Protein AF-A0A8T4R695-F1 (afdb_monomer)

Structure (mmCIF, N/CA/C/O backbone):
data_AF-A0A8T4R695-F1
#
_entry.id   AF-A0A8T4R695-F1
#
loop_
_atom_site.group_PDB
_atom_site.id
_atom_site.type_symbol
_atom_site.label_atom_id
_atom_site.label_alt_id
_atom_site.label_comp_id
_atom_site.label_asym_id
_atom_site.label_entity_id
_atom_site.label_seq_id
_atom_site.pdbx_PDB_ins_code
_atom_site.Cartn_x
_atom_site.Cartn_y
_atom_site.Cartn_z
_atom_site.occupancy
_atom_site.B_iso_or_equiv
_atom_site.auth_seq_id
_atom_site.auth_comp_id
_atom_site.auth_asym_id
_atom_site.auth_atom_id
_atom_site.pdbx_PDB_model_num
ATOM 1 N N . MET A 1 1 ? -17.273 -1.698 -21.343 1.00 49.78 1 MET A N 1
ATOM 2 C CA . MET A 1 1 ? -15.853 -1.519 -20.943 1.00 49.78 1 MET A CA 1
ATOM 3 C C . MET A 1 1 ? -14.908 -1.448 -22.141 1.00 49.78 1 MET A C 1
ATOM 5 O O . MET A 1 1 ? -13.979 -0.656 -22.077 1.00 49.78 1 MET A O 1
ATOM 9 N N . VAL A 1 2 ? -15.173 -2.182 -23.228 1.00 48.78 2 VAL A N 1
ATOM 10 C CA . VAL A 1 2 ? -14.367 -2.200 -24.469 1.00 48.78 2 VAL A CA 1
ATOM 11 C C . VAL A 1 2 ? -14.173 -0.803 -25.091 1.00 48.78 2 VAL A C 1
ATOM 13 O O . VAL A 1 2 ? -13.038 -0.374 -25.262 1.00 48.78 2 VAL A O 1
ATOM 16 N N . ASN A 1 3 ? -15.239 -0.008 -25.232 1.00 57.41 3 ASN A N 1
ATOM 17 C CA . ASN A 1 3 ? -15.160 1.332 -25.847 1.00 57.41 3 ASN A CA 1
ATOM 18 C C . ASN A 1 3 ? -14.243 2.326 -25.100 1.00 57.41 3 ASN A C 1
ATOM 20 O O . ASN A 1 3 ? -13.736 3.275 -25.689 1.00 57.41 3 ASN A O 1
ATOM 24 N N . LYS A 1 4 ? -14.012 2.131 -23.790 1.00 61.34 4 LYS A N 1
ATOM 25 C CA . LYS A 1 4 ? -13.085 2.977 -23.011 1.00 61.34 4 LYS A CA 1
ATOM 26 C C . LYS A 1 4 ? -11.620 2.607 -23.243 1.00 61.34 4 LYS A C 1
ATOM 28 O O . LYS A 1 4 ? -10.758 3.462 -23.063 1.00 61.34 4 LYS A O 1
ATOM 33 N N . LEU A 1 5 ? -11.337 1.353 -23.591 1.00 58.38 5 LEU A N 1
ATOM 34 C CA . LEU A 1 5 ? -9.988 0.887 -23.908 1.00 58.38 5 LEU A CA 1
ATOM 35 C C . LEU A 1 5 ? -9.609 1.269 -25.341 1.00 58.38 5 LEU A C 1
ATOM 37 O O . LEU A 1 5 ? -8.515 1.779 -25.547 1.00 58.38 5 LEU A O 1
AT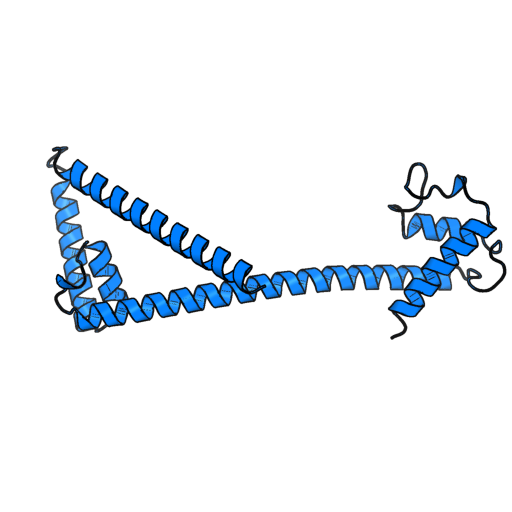OM 41 N N . GLU A 1 6 ? -10.538 1.153 -26.290 1.00 64.50 6 GLU A N 1
ATOM 42 C CA . GLU A 1 6 ? -10.330 1.596 -27.677 1.00 64.50 6 GLU A CA 1
ATOM 43 C C . GLU A 1 6 ? -10.094 3.108 -27.771 1.00 64.50 6 GLU A C 1
ATOM 45 O O . GLU A 1 6 ? -9.168 3.550 -28.446 1.00 64.50 6 GLU A O 1
ATOM 50 N N . ALA A 1 7 ? -10.849 3.911 -27.012 1.00 75.06 7 ALA A N 1
ATOM 51 C CA . ALA A 1 7 ? -10.627 5.356 -26.946 1.00 75.06 7 ALA A CA 1
ATOM 52 C C . ALA A 1 7 ? -9.253 5.721 -26.351 1.00 75.06 7 ALA A C 1
ATOM 54 O O . ALA A 1 7 ? -8.638 6.702 -26.765 1.00 75.06 7 ALA A O 1
ATOM 55 N N . LYS A 1 8 ? -8.750 4.933 -25.389 1.00 77.19 8 LYS A N 1
ATOM 56 C CA . LYS A 1 8 ? -7.408 5.127 -24.820 1.00 77.19 8 LYS A CA 1
ATOM 57 C C . LYS A 1 8 ? -6.309 4.731 -25.800 1.00 77.19 8 LYS A C 1
ATOM 59 O O . LYS A 1 8 ? -5.324 5.453 -25.898 1.00 77.19 8 LYS A O 1
ATOM 64 N N . LEU A 1 9 ? -6.494 3.630 -26.528 1.00 70.94 9 LEU A N 1
ATOM 65 C CA . LEU A 1 9 ? -5.544 3.166 -27.535 1.00 70.94 9 LEU A CA 1
ATOM 66 C C . LEU A 1 9 ? -5.437 4.165 -28.691 1.00 70.94 9 LEU A C 1
ATOM 68 O O . LEU A 1 9 ? -4.332 4.548 -29.060 1.00 70.94 9 LEU A O 1
ATOM 72 N N . LYS A 1 10 ? -6.575 4.670 -29.184 1.00 81.81 10 LYS A N 1
ATOM 73 C CA . LYS A 1 10 ? -6.604 5.691 -30.237 1.00 81.81 10 LYS A CA 1
ATOM 74 C C . LYS A 1 10 ? -5.895 6.979 -29.805 1.00 81.81 10 LYS A C 1
ATOM 76 O O . LYS A 1 10 ? -5.097 7.520 -30.558 1.00 81.81 10 LYS A O 1
ATOM 81 N N . LYS A 1 11 ? -6.112 7.414 -28.559 1.00 82.31 11 LYS A N 1
ATOM 82 C CA . LYS A 1 11 ? -5.441 8.596 -28.000 1.00 82.31 11 LYS A CA 1
ATOM 83 C C . LYS A 1 11 ? -3.924 8.405 -27.845 1.00 82.31 11 LYS A C 1
ATOM 85 O O . LYS A 1 11 ? -3.176 9.358 -28.011 1.00 82.31 11 LYS A O 1
ATOM 90 N N . GLN A 1 12 ? -3.466 7.191 -27.529 1.00 73.19 12 GLN A N 1
ATOM 91 C CA . GLN A 1 12 ? -2.032 6.875 -27.490 1.00 73.19 12 GLN A CA 1
ATOM 92 C C . GLN A 1 12 ? -1.412 6.840 -28.890 1.00 73.19 12 GLN A C 1
ATOM 94 O O . GLN A 1 12 ? -0.312 7.344 -29.072 1.00 73.19 12 GLN A O 1
ATOM 99 N N . GLN A 1 13 ? -2.124 6.301 -29.881 1.00 70.75 13 GLN A N 1
ATOM 100 C CA . GLN A 1 13 ? -1.668 6.293 -31.274 1.00 70.75 13 GLN A CA 1
ATOM 101 C C . GLN A 1 13 ? -1.569 7.707 -31.863 1.00 70.75 13 GLN A C 1
ATOM 103 O O . GLN A 1 13 ? -0.635 7.988 -32.605 1.00 70.75 13 GLN A O 1
ATOM 108 N N . GLU A 1 14 ? -2.498 8.602 -31.512 1.00 79.31 14 GLU A N 1
ATOM 109 C CA . GLU A 1 14 ? -2.436 10.019 -31.899 1.00 79.31 14 GLU A CA 1
ATOM 110 C C . GLU A 1 14 ? -1.237 10.730 -31.247 1.00 79.31 14 GLU A C 1
ATOM 112 O O . GLU A 1 14 ? -0.501 11.415 -31.945 1.00 79.31 14 GLU A O 1
ATOM 117 N N . ALA A 1 15 ? -0.955 10.477 -29.962 1.00 76.38 15 ALA A N 1
ATOM 118 C CA . ALA A 1 15 ? 0.200 11.068 -29.277 1.00 76.38 15 ALA A CA 1
ATOM 119 C C . ALA A 1 15 ? 1.551 10.638 -29.881 1.00 76.38 15 ALA A C 1
ATOM 121 O O . ALA A 1 15 ? 2.407 11.484 -30.111 1.00 76.38 15 ALA A O 1
ATOM 122 N N . ILE A 1 16 ? 1.715 9.348 -30.203 1.00 70.88 16 ILE A N 1
ATOM 123 C CA . ILE A 1 16 ? 2.930 8.829 -30.862 1.00 70.88 16 ILE A CA 1
ATOM 124 C C . ILE A 1 16 ? 3.107 9.462 -32.249 1.00 70.88 16 ILE A C 1
ATOM 126 O O . ILE A 1 16 ? 4.219 9.774 -32.669 1.00 70.88 16 ILE A O 1
ATOM 130 N N . ARG A 1 17 ? 2.002 9.676 -32.975 1.00 73.88 17 ARG A N 1
ATOM 131 C CA . ARG A 1 17 ? 2.035 10.309 -34.296 1.00 73.88 17 ARG A CA 1
ATOM 132 C C . ARG A 1 17 ? 2.447 11.776 -34.219 1.00 73.88 17 ARG A C 1
ATOM 134 O O . ARG A 1 17 ? 3.197 12.222 -35.083 1.00 73.88 17 ARG A O 1
ATOM 141 N N . ASP A 1 18 ? 1.955 12.500 -33.218 1.00 71.62 18 ASP A N 1
ATOM 142 C CA . ASP A 1 18 ? 2.279 13.911 -33.007 1.00 71.62 18 ASP A CA 1
ATOM 143 C C . ASP A 1 18 ? 3.744 14.088 -32.581 1.00 71.62 18 ASP A C 1
ATOM 145 O O . ASP A 1 18 ? 4.417 14.981 -33.089 1.00 71.62 18 ASP A O 1
ATOM 149 N N . GLU A 1 19 ? 4.271 13.199 -31.734 1.00 72.38 19 GLU A N 1
ATOM 150 C CA . GLU A 1 19 ? 5.681 13.191 -31.314 1.00 72.38 19 GLU A CA 1
ATOM 151 C C . GLU A 1 19 ? 6.624 12.906 -32.496 1.00 72.38 19 GLU A C 1
ATOM 153 O O . GLU A 1 19 ? 7.541 13.683 -32.759 1.00 72.38 19 GLU A O 1
ATOM 158 N N . ALA A 1 20 ? 6.303 11.911 -33.332 1.00 61.22 20 ALA A N 1
ATOM 159 C CA . ALA A 1 20 ? 7.043 11.645 -34.570 1.00 61.22 20 ALA A CA 1
ATOM 160 C C . ALA A 1 20 ? 6.983 12.815 -35.578 1.00 61.22 20 ALA A C 1
ATOM 162 O O . ALA A 1 20 ? 7.897 13.011 -36.384 1.00 61.22 20 ALA A O 1
ATOM 163 N N . LEU A 1 21 ? 5.907 13.611 -35.556 1.00 59.25 21 LEU A N 1
ATOM 164 C CA . LEU A 1 21 ? 5.780 14.815 -36.380 1.00 59.25 21 LEU A CA 1
ATOM 165 C C . LEU A 1 21 ? 6.640 15.968 -35.847 1.00 59.25 21 LEU A C 1
ATOM 167 O O . LEU A 1 21 ? 7.172 16.741 -36.646 1.00 59.25 21 LEU A O 1
ATOM 171 N N . ILE A 1 22 ? 6.783 16.078 -34.524 1.00 65.69 22 ILE A N 1
ATOM 172 C CA . ILE A 1 22 ? 7.668 17.049 -33.872 1.00 65.69 22 ILE A CA 1
ATOM 173 C C . ILE A 1 22 ? 9.125 16.734 -34.219 1.00 65.69 22 ILE A C 1
ATOM 175 O O . ILE A 1 22 ? 9.826 17.635 -34.679 1.00 65.69 22 ILE A O 1
ATOM 179 N N . ASP A 1 23 ? 9.546 15.471 -34.128 1.00 63.53 23 ASP A N 1
ATOM 180 C CA . ASP A 1 23 ? 10.911 15.057 -34.481 1.00 63.53 23 ASP A CA 1
ATOM 181 C C . ASP A 1 23 ? 11.211 15.265 -35.969 1.00 63.53 23 ASP A C 1
ATOM 183 O O . ASP A 1 23 ? 12.259 15.804 -36.339 1.00 63.53 23 ASP A O 1
ATOM 187 N N . ARG A 1 24 ? 10.255 14.947 -36.852 1.00 59.06 24 ARG A N 1
ATOM 188 C CA . ARG A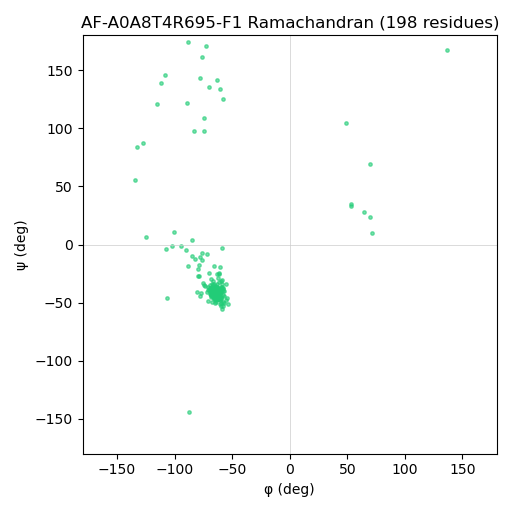 1 24 ? 10.391 15.218 -38.291 1.00 59.06 24 ARG A CA 1
ATOM 189 C C . ARG A 1 24 ? 10.504 16.715 -38.589 1.00 59.06 24 ARG A C 1
ATOM 191 O O . ARG A 1 24 ? 11.304 17.108 -39.436 1.00 59.06 24 ARG A O 1
ATOM 198 N N . ASN A 1 25 ? 9.725 17.555 -37.909 1.00 55.44 25 ASN A N 1
ATOM 199 C CA . ASN A 1 25 ? 9.784 19.005 -38.089 1.00 55.44 25 ASN A CA 1
ATOM 200 C C . ASN A 1 25 ? 11.072 19.607 -37.507 1.00 55.44 25 ASN A C 1
ATOM 202 O O . ASN A 1 25 ? 11.638 20.505 -38.128 1.00 55.44 25 ASN A O 1
ATOM 206 N N . ALA A 1 26 ? 11.575 19.092 -36.382 1.00 56.00 26 ALA A N 1
ATOM 207 C CA . ALA A 1 26 ? 12.868 19.479 -35.820 1.00 56.00 26 ALA A CA 1
ATOM 208 C C . ALA A 1 26 ? 14.022 19.131 -36.776 1.00 56.00 26 ALA A C 1
ATOM 210 O O . ALA A 1 26 ? 14.905 19.955 -37.020 1.00 56.00 26 ALA A O 1
ATOM 211 N N . MET A 1 27 ? 13.959 17.955 -37.406 1.00 57.38 27 MET A N 1
ATOM 212 C CA . MET A 1 27 ? 14.941 17.514 -38.397 1.00 57.38 27 MET A CA 1
ATOM 213 C C . MET A 1 27 ? 14.905 18.371 -39.680 1.00 57.38 27 MET A C 1
ATOM 215 O O . MET A 1 27 ? 15.950 18.686 -40.251 1.00 57.38 27 MET A O 1
ATOM 219 N N . LEU A 1 28 ? 13.717 18.803 -40.124 1.00 51.59 28 LEU A N 1
ATOM 220 C CA . LEU A 1 28 ? 13.569 19.725 -41.259 1.00 51.59 28 LEU A CA 1
ATOM 221 C C . LEU A 1 28 ? 14.074 21.140 -40.938 1.00 51.59 28 LEU A C 1
ATOM 223 O O . LEU A 1 28 ? 14.702 21.763 -41.793 1.00 51.59 28 LEU A O 1
ATOM 227 N N . TYR A 1 29 ? 13.866 21.625 -39.711 1.00 52.88 29 TYR A N 1
ATOM 228 C CA . TYR A 1 29 ? 14.418 22.904 -39.251 1.00 52.88 29 TYR A CA 1
ATOM 229 C C . TYR A 1 29 ? 15.953 22.877 -39.241 1.00 52.88 29 TYR A C 1
ATOM 231 O O . TYR A 1 29 ? 16.593 23.817 -39.702 1.00 52.88 29 TYR A O 1
ATOM 239 N N . PHE A 1 30 ? 16.547 21.761 -38.805 1.00 50.59 30 PHE A N 1
ATOM 240 C CA . PHE A 1 30 ? 17.997 21.563 -38.811 1.00 50.59 30 PHE A CA 1
ATOM 241 C C . PHE A 1 30 ? 18.581 21.533 -40.236 1.00 50.59 30 PHE A C 1
ATOM 243 O O . PHE A 1 30 ? 19.620 22.139 -40.496 1.00 50.59 30 PHE A O 1
ATOM 250 N N . LYS A 1 31 ? 17.881 20.901 -41.191 1.00 52.22 31 LYS A N 1
ATOM 251 C CA . LYS A 1 31 ? 18.259 20.928 -42.617 1.00 52.22 31 LYS A CA 1
ATOM 252 C C . LYS A 1 31 ? 18.141 22.331 -43.227 1.00 52.22 31 LYS A C 1
ATOM 254 O O . LYS A 1 31 ? 19.046 22.740 -43.945 1.00 52.22 31 LYS A O 1
ATOM 259 N N . SER A 1 32 ? 17.095 23.090 -42.889 1.00 47.25 32 SER A N 1
ATOM 260 C CA . SER A 1 32 ? 16.913 24.465 -43.380 1.00 47.25 32 SER A CA 1
ATOM 261 C C . SER A 1 32 ? 17.962 25.441 -42.832 1.00 47.25 32 SER A C 1
ATOM 263 O O . SER A 1 32 ? 18.373 26.346 -43.554 1.00 47.25 32 SER A O 1
ATOM 265 N N . SER A 1 33 ? 18.432 25.259 -41.593 1.00 47.69 33 SER A N 1
ATOM 266 C CA . SER A 1 33 ? 19.526 26.066 -41.029 1.00 47.69 33 SER A CA 1
ATOM 267 C C . SER A 1 33 ? 20.873 25.794 -41.710 1.00 47.69 33 SER A C 1
ATOM 269 O O . SER A 1 33 ? 21.693 26.700 -41.824 1.00 47.69 33 SER A O 1
ATOM 271 N N . LYS A 1 34 ? 21.090 24.575 -42.227 1.00 51.72 34 LYS A N 1
ATOM 272 C CA . LYS A 1 34 ? 22.301 24.197 -42.981 1.00 51.72 34 LYS A CA 1
ATOM 273 C C . LYS A 1 34 ? 22.379 24.872 -44.361 1.00 51.72 34 LYS A C 1
ATOM 275 O O . LYS A 1 34 ? 23.471 25.066 -44.882 1.00 51.72 34 LYS A O 1
ATOM 280 N N . GLU A 1 35 ? 21.240 25.268 -44.935 1.00 53.97 35 GLU A N 1
ATOM 281 C CA . GLU A 1 35 ? 21.163 25.972 -46.226 1.00 53.97 35 GLU A CA 1
ATOM 282 C C . GLU A 1 35 ? 21.353 27.500 -46.108 1.00 53.97 35 GLU A C 1
ATOM 284 O O . GLU A 1 35 ? 21.523 28.169 -47.126 1.00 53.97 35 GLU A O 1
ATOM 289 N N . LEU A 1 36 ? 21.370 28.062 -44.889 1.00 47.47 36 LEU A N 1
ATOM 290 C CA . LEU A 1 36 ? 21.437 29.513 -44.644 1.00 47.47 36 LEU A CA 1
ATOM 291 C C . LEU A 1 36 ? 22.829 30.067 -44.281 1.00 47.47 36 LEU A C 1
ATOM 293 O O . LEU A 1 36 ? 22.941 31.252 -43.982 1.00 47.47 36 LEU A O 1
ATOM 297 N N . GLY A 1 37 ? 23.892 29.269 -44.417 1.00 52.38 37 GLY A N 1
ATOM 298 C CA . GLY A 1 37 ? 25.261 29.784 -44.543 1.00 52.38 37 GLY A CA 1
ATOM 299 C C . GLY A 1 37 ? 25.850 30.432 -43.287 1.00 52.38 37 GLY A C 1
ATOM 300 O O . GLY A 1 37 ? 26.138 31.627 -43.293 1.00 52.38 37 GLY A O 1
ATOM 301 N N . GLU A 1 38 ? 26.124 29.632 -42.256 1.00 48.84 38 GLU A N 1
ATOM 302 C CA . GLU A 1 38 ? 27.015 30.028 -41.158 1.00 48.84 38 GLU A CA 1
ATOM 303 C C . GLU A 1 38 ? 28.275 29.137 -41.125 1.00 48.84 38 GLU A C 1
ATOM 305 O O . GLU A 1 38 ? 28.194 27.915 -41.020 1.00 48.84 38 GLU A O 1
ATOM 310 N N . ASP A 1 39 ? 29.425 29.807 -41.258 1.00 46.66 39 ASP A N 1
ATOM 311 C CA . ASP A 1 39 ? 30.821 29.411 -41.024 1.00 46.66 39 ASP A CA 1
ATOM 312 C C . ASP A 1 39 ? 31.370 28.091 -41.613 1.00 46.66 39 ASP A C 1
ATOM 314 O O . ASP A 1 39 ? 31.272 26.996 -41.057 1.00 46.66 39 ASP A O 1
ATOM 318 N N . GLU A 1 40 ? 32.173 28.249 -42.674 1.00 47.09 40 GLU A N 1
ATOM 319 C CA . GLU A 1 40 ? 33.002 27.227 -43.345 1.00 47.09 40 GLU A CA 1
ATOM 320 C C . GLU A 1 40 ? 34.046 26.529 -42.435 1.00 47.09 40 GLU A C 1
ATOM 322 O O . GLU A 1 40 ? 34.732 25.598 -42.865 1.00 47.09 40 GLU A O 1
ATOM 327 N N . SER A 1 41 ? 34.171 26.930 -41.164 1.00 49.38 41 SER A N 1
ATOM 328 C CA . SER A 1 41 ? 35.089 26.322 -40.189 1.00 49.38 41 SER A CA 1
ATOM 329 C C . SER A 1 41 ? 34.539 25.051 -39.524 1.00 49.38 41 SER A C 1
ATOM 331 O O . SER A 1 41 ? 35.318 24.339 -38.893 1.00 49.38 41 SER A O 1
ATOM 333 N N . ASN A 1 42 ? 33.240 24.749 -39.659 1.00 48.38 42 ASN A N 1
ATOM 334 C CA . ASN A 1 42 ? 32.587 23.607 -38.995 1.00 48.38 42 ASN A CA 1
ATOM 335 C C . ASN A 1 42 ? 32.347 22.393 -39.929 1.00 48.38 42 ASN A C 1
ATOM 337 O O . ASN A 1 42 ? 31.838 21.358 -39.506 1.00 48.38 42 ASN A O 1
ATOM 341 N N . CYS A 1 43 ? 32.720 22.491 -41.214 1.00 48.25 43 CYS A N 1
ATOM 342 C CA . CYS A 1 43 ? 32.503 21.414 -42.195 1.00 48.25 43 CYS A CA 1
ATOM 343 C C . CYS A 1 43 ? 33.447 20.213 -42.019 1.00 48.25 43 CYS A C 1
ATOM 345 O O . CYS A 1 43 ? 33.027 19.078 -42.212 1.00 48.25 43 CYS A O 1
ATOM 347 N N . LYS A 1 44 ? 34.710 20.428 -41.622 1.00 50.62 44 LYS A N 1
ATOM 348 C CA . LYS A 1 44 ? 35.708 19.340 -41.566 1.00 50.62 44 LYS A CA 1
ATOM 349 C C . LYS A 1 44 ? 35.409 18.298 -40.488 1.00 50.62 44 LYS A C 1
ATOM 351 O O . LYS A 1 44 ? 35.617 17.111 -40.724 1.00 50.62 44 LYS A O 1
ATOM 356 N N . ASP A 1 45 ? 34.889 18.732 -39.344 1.00 58.28 45 ASP A N 1
ATOM 357 C CA . ASP A 1 45 ? 34.525 17.831 -38.247 1.00 58.28 45 ASP A CA 1
ATOM 358 C C . ASP A 1 45 ? 33.229 17.068 -38.562 1.00 58.28 45 ASP A C 1
ATOM 360 O O . ASP A 1 45 ? 33.101 15.889 -38.230 1.00 58.28 45 ASP A O 1
ATOM 364 N N . SER A 1 46 ? 32.301 17.698 -39.293 1.00 59.97 46 SER A N 1
ATOM 365 C CA . SER A 1 46 ? 31.084 17.040 -39.781 1.00 59.97 46 SER A CA 1
ATOM 366 C C . SER A 1 46 ? 31.380 15.979 -40.847 1.00 59.97 46 SER A C 1
ATOM 368 O O . SER A 1 46 ? 30.739 14.929 -40.836 1.00 59.97 46 SER A O 1
ATOM 370 N N . ASP A 1 47 ? 32.337 16.224 -41.744 1.00 66.69 47 ASP A N 1
ATOM 371 C CA . ASP A 1 47 ? 32.727 15.270 -42.791 1.00 66.69 47 ASP A CA 1
ATOM 372 C C . ASP A 1 47 ? 33.457 14.048 -42.210 1.00 66.69 47 ASP A C 1
ATOM 374 O O . ASP A 1 47 ? 33.215 12.917 -42.636 1.00 66.69 47 ASP A O 1
ATOM 378 N N . LEU A 1 48 ? 34.306 14.256 -41.195 1.00 70.62 48 LEU A N 1
ATOM 379 C CA . LEU A 1 48 ? 34.971 13.173 -40.461 1.00 70.62 48 LEU A CA 1
ATOM 380 C C . LEU A 1 48 ? 33.970 12.303 -39.690 1.00 70.62 48 LEU A C 1
ATOM 382 O O . LEU A 1 48 ? 34.093 11.079 -39.683 1.00 70.62 48 LEU A O 1
ATOM 386 N N . TYR A 1 49 ? 32.955 12.921 -39.083 1.00 73.94 49 TYR A N 1
ATOM 387 C CA . TYR A 1 49 ? 31.882 12.204 -38.397 1.00 73.94 49 TYR A CA 1
ATOM 388 C C . TYR A 1 49 ? 31.040 11.360 -39.365 1.00 73.94 49 TYR A C 1
ATOM 390 O O . TYR A 1 49 ? 30.801 10.185 -39.099 1.00 73.94 49 TYR A O 1
ATOM 398 N N . LEU A 1 50 ? 30.660 11.910 -40.524 1.00 72.50 50 LEU A N 1
ATOM 399 C CA . LEU A 1 50 ? 29.901 11.171 -41.540 1.00 72.50 50 LEU A CA 1
ATOM 400 C C . LEU A 1 50 ? 30.701 10.005 -42.141 1.00 72.50 50 LEU A C 1
ATOM 402 O O . LEU A 1 50 ? 30.131 8.947 -42.399 1.00 72.50 50 LEU A O 1
ATOM 406 N N . GLN A 1 51 ? 32.017 10.161 -42.325 1.00 77.44 51 GLN A N 1
ATOM 407 C CA . GLN A 1 51 ? 32.880 9.055 -42.754 1.00 77.44 51 GLN A CA 1
ATOM 408 C C . GLN A 1 51 ? 32.951 7.934 -41.713 1.00 77.44 51 GLN A C 1
ATOM 410 O O . GLN A 1 51 ? 32.821 6.767 -42.079 1.00 77.44 51 GLN A O 1
ATOM 415 N N . GLY A 1 52 ? 33.108 8.278 -40.431 1.00 78.94 52 GLY A N 1
ATOM 416 C CA . GLY A 1 52 ? 33.092 7.292 -39.348 1.00 78.94 52 GLY A CA 1
ATOM 417 C C . GLY A 1 52 ? 31.740 6.584 -39.220 1.00 78.94 52 GLY A C 1
ATOM 418 O O . GLY A 1 52 ? 31.688 5.369 -39.034 1.00 78.94 52 GLY A O 1
ATOM 419 N N . LEU A 1 53 ? 30.637 7.316 -39.394 1.00 79.75 53 LEU A N 1
ATOM 420 C CA . LEU A 1 53 ? 29.286 6.755 -39.369 1.00 79.75 53 LEU A CA 1
ATOM 421 C C . LEU A 1 53 ? 29.069 5.745 -40.508 1.00 79.75 53 LEU A C 1
ATOM 423 O O . LEU A 1 53 ? 28.540 4.658 -40.284 1.00 79.75 53 LEU A O 1
ATOM 427 N N . GLU A 1 54 ? 29.542 6.061 -41.714 1.00 81.62 54 GLU A N 1
ATOM 428 C CA . GLU A 1 54 ? 29.488 5.168 -42.876 1.00 81.62 54 GLU A CA 1
ATOM 429 C C . GLU A 1 54 ? 30.338 3.901 -42.712 1.00 81.62 54 GLU A C 1
ATOM 431 O O . GLU A 1 54 ? 29.910 2.813 -43.104 1.00 81.62 54 GLU A O 1
ATOM 436 N N . GLU A 1 55 ? 31.527 4.014 -42.119 1.00 84.38 55 GLU A N 1
ATOM 437 C CA . GLU A 1 55 ? 32.376 2.860 -41.806 1.00 84.38 55 GLU A CA 1
ATOM 438 C C . GLU A 1 55 ? 31.669 1.921 -40.819 1.00 84.38 55 GLU A C 1
ATOM 440 O O . GLU A 1 55 ? 31.507 0.729 -41.086 1.00 84.38 55 GLU A O 1
ATOM 445 N N . THR A 1 56 ? 31.104 2.488 -39.753 1.00 84.38 56 THR A N 1
ATOM 446 C CA . THR A 1 56 ? 30.366 1.735 -38.730 1.00 84.38 56 THR A CA 1
ATOM 447 C C . THR A 1 56 ? 29.091 1.094 -39.300 1.00 84.38 56 THR A C 1
ATOM 449 O O . THR A 1 56 ? 28.752 -0.046 -38.972 1.00 84.38 56 THR A O 1
ATOM 452 N N . ARG A 1 57 ? 28.395 1.785 -40.214 1.00 84.81 57 ARG A N 1
ATOM 453 C CA . ARG A 1 57 ? 27.216 1.262 -40.925 1.00 84.81 57 ARG A CA 1
ATOM 454 C C . ARG A 1 57 ? 27.574 0.058 -41.800 1.00 84.81 57 ARG A C 1
ATOM 456 O O . ARG A 1 57 ? 26.816 -0.914 -41.835 1.00 84.81 57 ARG A O 1
ATOM 463 N N . ARG A 1 58 ? 28.723 0.084 -42.487 1.00 84.25 58 ARG A N 1
ATOM 464 C CA . ARG A 1 58 ? 29.206 -1.063 -43.280 1.00 84.25 58 ARG A CA 1
ATOM 465 C C . ARG A 1 58 ? 29.636 -2.237 -42.413 1.00 84.25 58 ARG A C 1
ATOM 467 O O . ARG A 1 58 ? 29.412 -3.383 -42.809 1.00 84.25 58 ARG A O 1
ATOM 474 N N . ASP A 1 59 ? 30.204 -1.980 -41.244 1.00 86.12 59 ASP A N 1
ATOM 475 C CA . ASP A 1 59 ? 30.540 -3.039 -40.294 1.00 86.12 59 ASP A CA 1
ATOM 476 C C . ASP A 1 59 ? 29.277 -3.725 -39.762 1.00 86.12 59 ASP A C 1
ATOM 478 O O . ASP A 1 59 ? 29.199 -4.955 -39.774 1.00 86.12 59 ASP A O 1
ATOM 482 N N . ALA A 1 60 ? 28.242 -2.955 -39.407 1.00 81.62 60 ALA A N 1
ATOM 483 C CA . ALA A 1 60 ? 26.937 -3.492 -39.012 1.00 81.62 60 ALA A CA 1
ATOM 484 C C . ALA A 1 60 ? 26.274 -4.304 -40.141 1.00 81.62 60 ALA A C 1
ATOM 486 O O . ALA A 1 60 ? 25.738 -5.391 -39.903 1.00 81.62 60 ALA A O 1
ATOM 487 N N . LEU A 1 61 ? 26.376 -3.820 -41.384 1.00 85.38 61 LEU A N 1
ATOM 488 C CA . LEU A 1 61 ? 25.912 -4.527 -42.578 1.00 85.38 61 LEU A CA 1
ATOM 489 C C . LEU A 1 61 ? 26.646 -5.864 -42.776 1.00 85.38 61 LEU A C 1
ATOM 491 O O . LEU A 1 61 ? 26.018 -6.896 -43.018 1.00 85.38 61 LEU A O 1
ATOM 495 N N . THR A 1 62 ? 27.974 -5.862 -42.640 1.00 86.81 62 THR A N 1
ATOM 496 C CA . THR A 1 62 ? 28.826 -7.051 -42.810 1.00 86.81 62 THR A CA 1
ATOM 497 C C . THR A 1 62 ? 28.602 -8.063 -41.688 1.00 86.81 62 THR A C 1
ATOM 499 O O . THR A 1 62 ? 28.505 -9.265 -41.938 1.00 86.81 62 THR A O 1
ATOM 502 N N . GLY A 1 63 ? 28.452 -7.574 -40.457 1.00 86.94 63 GLY A N 1
ATOM 503 C CA . GLY A 1 63 ? 28.110 -8.365 -39.279 1.00 86.94 63 GLY A CA 1
ATOM 504 C C . GLY A 1 63 ? 26.661 -8.856 -39.257 1.00 86.94 63 GLY A C 1
ATOM 505 O O . GLY A 1 63 ? 26.319 -9.671 -38.403 1.00 86.94 63 GLY A O 1
ATOM 506 N N . ARG A 1 64 ? 25.816 -8.398 -40.195 1.00 85.25 64 ARG A N 1
ATOM 507 C CA . ARG A 1 64 ? 24.369 -8.668 -40.252 1.00 85.25 64 ARG A CA 1
ATOM 508 C C . ARG A 1 64 ? 23.629 -8.320 -38.955 1.00 85.25 64 ARG A C 1
ATOM 510 O O . ARG A 1 64 ? 22.662 -8.992 -38.596 1.00 85.25 64 ARG A O 1
ATOM 517 N N . SER A 1 65 ? 24.058 -7.265 -38.269 1.00 87.62 65 SER A N 1
ATOM 518 C CA . SER A 1 65 ? 23.325 -6.737 -37.118 1.00 87.62 65 SER A CA 1
ATOM 519 C C . SER A 1 65 ? 22.215 -5.812 -37.613 1.00 87.62 65 SER A C 1
ATOM 521 O O . SER A 1 65 ? 22.465 -4.658 -37.950 1.00 87.62 65 SER A O 1
ATOM 523 N N . GLY A 1 66 ? 20.987 -6.330 -37.713 1.00 86.69 66 GLY A N 1
ATOM 524 C CA . GLY A 1 66 ? 19.844 -5.571 -38.234 1.00 86.69 66 GLY A CA 1
ATOM 525 C C . GLY A 1 66 ? 19.504 -4.342 -37.390 1.00 86.69 66 GLY A C 1
ATOM 526 O O . GLY A 1 66 ? 19.288 -3.267 -37.940 1.00 86.69 66 GLY A O 1
ATOM 527 N N . VAL A 1 67 ? 19.508 -4.484 -36.061 1.00 86.12 67 VAL A N 1
ATOM 528 C CA . VAL A 1 67 ? 19.207 -3.394 -35.116 1.00 86.12 67 VAL A CA 1
ATOM 529 C C . VAL A 1 67 ? 20.244 -2.272 -35.216 1.00 86.12 67 VAL A C 1
ATOM 531 O O . VAL A 1 67 ? 19.874 -1.114 -35.403 1.00 86.12 67 VAL A O 1
ATOM 534 N N . ASP A 1 68 ? 21.538 -2.608 -35.178 1.00 87.00 68 ASP A N 1
ATOM 535 C CA . ASP A 1 68 ? 22.609 -1.608 -35.296 1.00 87.00 68 ASP A CA 1
ATOM 536 C C . ASP A 1 68 ? 22.580 -0.928 -36.669 1.00 87.00 68 ASP A C 1
ATOM 538 O O . ASP A 1 68 ? 22.726 0.289 -36.768 1.00 87.00 68 ASP A O 1
ATOM 542 N N . TYR A 1 69 ? 22.327 -1.700 -37.730 1.00 87.31 69 TYR A N 1
ATOM 543 C CA . TYR A 1 69 ? 22.219 -1.176 -39.089 1.00 87.31 69 TYR A CA 1
ATOM 544 C C . TYR A 1 69 ? 21.068 -0.171 -39.228 1.00 87.31 69 TYR A C 1
ATOM 546 O O . TYR A 1 69 ? 21.257 0.897 -39.805 1.00 87.31 69 TYR A O 1
ATOM 554 N N . VAL A 1 70 ? 19.895 -0.461 -38.655 1.00 90.06 70 VAL A N 1
ATOM 555 C CA . VAL A 1 70 ? 18.747 0.462 -38.652 1.00 90.06 70 VAL A CA 1
ATOM 556 C C . VAL A 1 70 ? 19.056 1.750 -37.900 1.00 90.06 70 VAL A C 1
ATOM 558 O O . VAL A 1 70 ? 18.783 2.827 -38.431 1.00 90.06 70 VAL A O 1
ATOM 561 N N . ASN A 1 71 ? 19.643 1.651 -36.706 1.00 86.31 71 ASN A N 1
ATOM 562 C CA . ASN A 1 71 ? 19.977 2.816 -35.886 1.00 86.31 71 ASN A CA 1
ATOM 563 C C . ASN A 1 71 ? 20.971 3.737 -36.611 1.00 86.31 71 ASN A C 1
ATOM 565 O O . ASN A 1 71 ? 20.743 4.942 -36.701 1.00 86.31 71 ASN A O 1
ATOM 569 N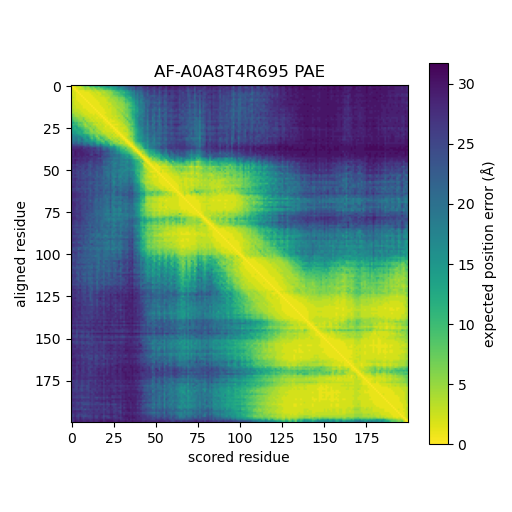 N . LEU A 1 72 ? 22.013 3.161 -37.218 1.00 88.56 72 LEU A N 1
ATOM 570 C CA . LEU A 1 72 ? 23.025 3.905 -37.975 1.00 88.56 72 LEU A CA 1
ATOM 571 C C . LEU A 1 72 ? 22.458 4.514 -39.268 1.00 88.56 72 LEU A C 1
ATOM 573 O O . LEU A 1 72 ? 22.794 5.643 -39.621 1.00 88.56 72 LEU A O 1
ATOM 577 N N . CYS A 1 73 ? 21.559 3.812 -39.966 1.00 85.44 73 CYS A N 1
ATOM 578 C CA . CYS A 1 73 ? 20.848 4.362 -41.123 1.00 85.44 73 CYS A CA 1
ATOM 579 C C . CYS A 1 73 ? 19.947 5.547 -40.736 1.00 85.44 73 CYS A C 1
ATOM 581 O O . CYS A 1 73 ? 19.920 6.549 -41.450 1.00 85.44 73 CYS A O 1
ATOM 583 N N . GLN A 1 74 ? 19.239 5.474 -39.604 1.00 85.50 74 GLN A N 1
ATOM 584 C CA . GLN A 1 74 ? 18.415 6.580 -39.103 1.00 85.50 74 GLN A CA 1
ATOM 585 C C . GLN A 1 74 ? 19.262 7.783 -38.668 1.00 85.50 74 GLN A C 1
ATOM 587 O O . GLN A 1 74 ? 18.907 8.916 -38.993 1.00 85.50 74 GLN A O 1
ATOM 592 N N . GLU A 1 75 ? 20.399 7.547 -38.007 1.00 84.19 75 GLU A N 1
ATOM 593 C CA . GLU A 1 75 ? 21.367 8.583 -37.616 1.00 84.19 75 GLU A CA 1
ATOM 594 C C . GLU A 1 75 ? 21.966 9.295 -38.840 1.00 84.19 75 GLU A C 1
ATOM 596 O O . GLU A 1 75 ? 22.108 10.518 -38.850 1.00 84.19 75 GLU A O 1
ATOM 601 N N . ALA A 1 76 ? 22.211 8.553 -39.924 1.00 82.94 76 ALA A N 1
ATOM 602 C CA . ALA A 1 76 ? 22.640 9.100 -41.211 1.00 82.94 76 ALA A CA 1
ATOM 603 C C . ALA A 1 76 ? 21.502 9.778 -42.007 1.00 82.94 76 ALA A C 1
ATOM 605 O O . ALA A 1 76 ? 21.748 10.397 -43.045 1.00 82.94 76 ALA A O 1
ATOM 606 N N . GLY A 1 77 ? 20.248 9.673 -41.551 1.00 80.94 77 GLY A N 1
ATOM 607 C CA . GLY A 1 77 ? 19.072 10.193 -42.251 1.00 80.94 77 GLY A CA 1
ATOM 608 C C . GLY A 1 77 ? 18.715 9.431 -43.534 1.00 80.94 77 GLY A C 1
ATOM 609 O O . GLY A 1 77 ? 18.070 10.007 -44.414 1.00 80.94 77 GLY A O 1
ATOM 610 N N . ILE A 1 78 ? 19.138 8.169 -43.644 1.00 82.12 78 ILE A N 1
ATOM 611 C CA . ILE A 1 78 ? 18.896 7.270 -44.778 1.00 82.12 78 ILE A CA 1
ATOM 612 C C . ILE A 1 78 ? 17.582 6.512 -44.538 1.00 82.12 78 ILE A C 1
ATOM 614 O O . ILE A 1 78 ? 17.410 5.827 -43.527 1.00 82.12 78 ILE A O 1
ATOM 618 N N . GLY A 1 79 ? 16.635 6.650 -45.470 1.00 74.50 79 GLY A N 1
ATOM 619 C CA . GLY A 1 79 ? 15.362 5.929 -45.438 1.00 74.50 79 GLY A CA 1
ATOM 620 C C . GLY A 1 79 ? 15.510 4.464 -45.855 1.00 74.50 79 GLY A C 1
ATOM 621 O O . GLY A 1 79 ? 16.477 4.092 -46.512 1.00 74.50 79 GLY A O 1
ATOM 622 N N . GLY A 1 80 ? 14.534 3.619 -45.511 1.00 71.06 80 GLY A N 1
ATOM 623 C CA . GLY A 1 80 ? 14.602 2.173 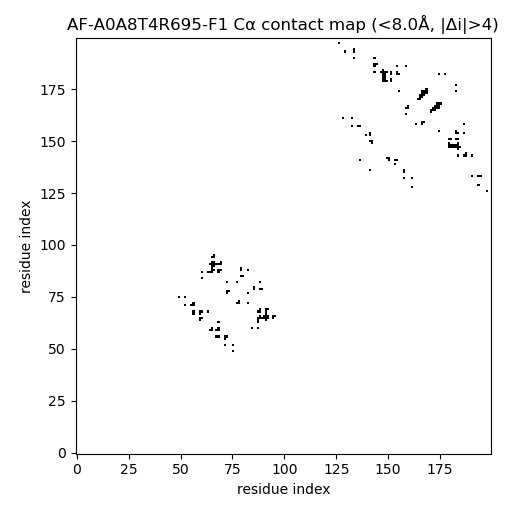-45.780 1.00 71.06 80 GLY A CA 1
ATOM 624 C C . GLY A 1 80 ? 14.759 1.790 -47.258 1.00 71.06 80 GLY A C 1
ATOM 625 O O . GLY A 1 80 ? 15.415 0.795 -47.552 1.00 71.06 80 GLY A O 1
ATOM 626 N N . ASP A 1 81 ? 14.222 2.600 -48.176 1.00 74.62 81 ASP A N 1
ATOM 627 C CA . ASP A 1 81 ? 14.359 2.393 -49.627 1.00 74.62 81 ASP A CA 1
ATOM 628 C C . ASP A 1 81 ? 15.722 2.867 -50.172 1.00 74.62 81 ASP A C 1
ATOM 630 O O . ASP A 1 81 ? 16.163 2.403 -51.222 1.00 74.62 81 ASP A O 1
ATOM 634 N N . ASP A 1 82 ? 16.401 3.755 -49.438 1.00 75.25 82 ASP A N 1
ATOM 635 C CA . ASP A 1 82 ? 17.717 4.312 -49.778 1.00 75.25 82 ASP A CA 1
ATOM 636 C C . ASP A 1 82 ? 18.869 3.523 -49.120 1.00 75.25 82 ASP A C 1
ATOM 638 O O . ASP A 1 82 ? 20.045 3.842 -49.305 1.00 75.25 82 ASP A O 1
ATOM 642 N N . CYS A 1 83 ? 18.546 2.490 -48.333 1.00 79.12 83 CYS A N 1
ATOM 643 C CA . CYS A 1 83 ? 19.522 1.628 -47.677 1.00 79.12 83 CYS A CA 1
ATOM 644 C C . CYS A 1 83 ? 20.118 0.606 -48.654 1.00 79.12 83 CYS A C 1
ATOM 646 O O . CYS A 1 83 ? 19.422 0.011 -49.472 1.00 79.12 83 CYS A O 1
ATOM 648 N N . GLU A 1 84 ? 21.408 0.313 -48.496 1.00 83.69 84 GLU A N 1
ATOM 649 C CA . GLU A 1 84 ? 22.107 -0.705 -49.296 1.00 83.69 84 GLU A CA 1
ATOM 650 C C . GLU A 1 84 ? 21.544 -2.125 -49.092 1.00 83.69 84 GLU A C 1
ATOM 652 O O . GLU A 1 84 ? 21.655 -2.963 -49.985 1.00 83.69 84 GLU A O 1
ATOM 657 N N . ALA A 1 85 ? 20.929 -2.401 -47.935 1.00 86.31 85 ALA A N 1
ATOM 658 C CA . ALA A 1 85 ? 20.252 -3.663 -47.639 1.00 86.31 85 ALA A CA 1
ATOM 659 C C . ALA A 1 85 ? 18.860 -3.435 -47.017 1.00 86.31 85 ALA A C 1
ATOM 661 O O . ALA A 1 85 ? 18.709 -3.502 -45.791 1.00 86.31 85 ALA A O 1
ATOM 662 N N . PRO A 1 86 ? 17.825 -3.213 -47.849 1.00 85.31 86 PRO A N 1
ATOM 663 C CA . PRO A 1 86 ? 16.460 -2.949 -47.389 1.00 85.31 86 PRO A CA 1
ATOM 664 C C . PRO A 1 86 ? 15.872 -4.080 -46.536 1.00 85.31 86 PRO A C 1
ATOM 666 O O . PRO A 1 86 ? 15.198 -3.815 -45.544 1.00 85.31 86 PRO A O 1
ATOM 669 N N . ASP A 1 87 ? 16.176 -5.340 -46.861 1.00 87.44 87 ASP A N 1
ATOM 670 C CA . ASP A 1 87 ? 15.680 -6.500 -46.107 1.00 87.44 87 ASP A CA 1
ATOM 671 C C . ASP A 1 87 ? 16.245 -6.540 -44.677 1.00 87.44 87 ASP A C 1
ATOM 673 O O . ASP A 1 87 ? 15.517 -6.808 -43.721 1.00 87.44 87 ASP A O 1
ATOM 677 N N . LEU A 1 88 ? 17.540 -6.230 -44.518 1.00 86.44 88 LEU A N 1
ATOM 678 C CA . LEU A 1 88 ? 18.200 -6.180 -43.210 1.00 86.44 88 LEU A CA 1
ATOM 679 C C . LEU A 1 88 ? 17.675 -5.004 -42.376 1.00 86.44 88 LEU A C 1
ATOM 681 O O . LEU A 1 88 ? 17.463 -5.147 -41.173 1.00 86.44 88 LEU A O 1
ATOM 685 N N . TYR A 1 89 ? 17.419 -3.868 -43.028 1.00 86.69 89 TYR A N 1
ATOM 686 C CA . TYR A 1 89 ? 16.798 -2.701 -42.408 1.00 86.69 89 TYR A CA 1
ATOM 687 C C . TYR A 1 89 ? 15.370 -3.006 -41.921 1.00 86.69 89 TYR A C 1
ATOM 689 O O . TYR A 1 89 ? 15.010 -2.707 -40.785 1.00 86.69 89 TYR A O 1
ATOM 697 N N . GLN A 1 90 ? 14.547 -3.667 -42.740 1.00 85.81 90 GLN A N 1
ATOM 698 C CA . GLN A 1 90 ? 13.196 -4.068 -42.337 1.00 85.81 90 GLN A CA 1
ATOM 699 C C . GLN A 1 90 ? 13.211 -5.077 -41.186 1.00 85.81 90 GLN A C 1
ATOM 701 O O . GLN A 1 90 ? 12.414 -4.950 -40.257 1.00 85.81 90 GLN A O 1
ATOM 706 N N . GLN A 1 91 ? 14.125 -6.050 -41.216 1.00 89.00 91 GLN A N 1
ATOM 707 C CA . GLN A 1 91 ? 14.289 -7.007 -40.126 1.00 89.00 91 GLN A CA 1
ATOM 708 C C . GLN A 1 91 ? 14.692 -6.311 -38.817 1.00 89.00 91 GLN A C 1
ATOM 710 O O . GLN A 1 91 ? 14.058 -6.539 -37.790 1.00 89.00 91 GLN A O 1
ATOM 715 N N . GLY A 1 92 ? 15.674 -5.406 -38.864 1.00 87.19 92 GLY A N 1
ATOM 716 C CA . GLY A 1 92 ? 16.096 -4.631 -37.696 1.00 87.19 92 GLY A CA 1
ATOM 717 C C . GLY A 1 92 ? 14.975 -3.783 -37.096 1.00 87.19 92 GLY A C 1
ATOM 718 O O . GLY A 1 92 ? 14.842 -3.722 -35.879 1.00 87.19 92 GLY A O 1
ATOM 719 N N . LEU A 1 93 ? 14.116 -3.184 -37.930 1.00 85.69 93 LEU A N 1
ATOM 720 C CA . LEU A 1 93 ? 12.958 -2.421 -37.454 1.00 85.69 93 LEU A CA 1
ATOM 721 C C . LEU A 1 93 ? 11.960 -3.302 -36.700 1.00 85.69 93 LEU A C 1
ATOM 723 O O . LEU A 1 93 ? 11.416 -2.882 -35.681 1.00 85.69 93 LEU A O 1
ATOM 727 N N . VAL A 1 94 ? 11.712 -4.518 -37.193 1.00 86.56 94 VAL A N 1
ATOM 728 C CA . VAL A 1 94 ? 10.841 -5.481 -36.507 1.00 86.56 94 VAL A CA 1
ATOM 729 C C . VAL A 1 94 ? 11.420 -5.845 -35.142 1.00 86.56 94 VAL A C 1
ATOM 731 O O . VAL A 1 94 ? 10.677 -5.844 -34.159 1.00 86.56 94 VAL A O 1
ATOM 734 N N . ASP A 1 95 ? 12.726 -6.095 -35.074 1.00 83.00 95 ASP A N 1
ATOM 735 C CA . ASP A 1 95 ? 13.412 -6.455 -33.833 1.00 83.00 95 ASP A CA 1
ATOM 736 C C . ASP A 1 95 ? 13.371 -5.302 -32.811 1.00 83.00 95 ASP A C 1
ATOM 738 O O . ASP A 1 95 ? 12.978 -5.525 -31.665 1.00 83.00 95 ASP A O 1
ATOM 742 N N . VAL A 1 96 ? 13.636 -4.056 -33.233 1.00 84.69 96 VAL A N 1
ATOM 743 C CA . VAL A 1 96 ? 13.512 -2.853 -32.379 1.00 84.69 96 VAL A CA 1
ATOM 744 C C . VAL A 1 96 ? 12.092 -2.710 -31.829 1.00 84.69 96 VAL A C 1
ATOM 746 O O . VAL A 1 96 ? 11.897 -2.585 -30.620 1.00 84.69 96 VAL A O 1
ATOM 749 N N . ILE A 1 97 ? 11.074 -2.807 -32.690 1.00 80.94 97 ILE A N 1
ATOM 750 C CA . ILE A 1 97 ? 9.666 -2.724 -32.272 1.00 80.94 97 ILE A CA 1
ATOM 751 C C . ILE A 1 97 ? 9.326 -3.848 -31.280 1.00 80.94 97 ILE A C 1
ATOM 753 O O . ILE A 1 97 ? 8.579 -3.652 -30.313 1.00 80.94 97 ILE A O 1
ATOM 757 N N . GLN A 1 98 ? 9.848 -5.053 -31.497 1.00 81.06 98 GLN A N 1
ATOM 758 C CA . GLN A 1 98 ? 9.607 -6.189 -30.616 1.00 81.06 98 GLN A CA 1
ATOM 759 C C . GLN A 1 98 ? 10.276 -6.012 -29.244 1.00 81.06 98 GLN A C 1
ATOM 761 O O . GLN A 1 98 ? 9.670 -6.348 -28.218 1.00 81.06 98 GLN A O 1
ATOM 766 N N . GLU A 1 99 ? 11.487 -5.460 -29.196 1.00 77.88 99 GLU A N 1
ATOM 767 C CA . GLU A 1 99 ? 12.175 -5.127 -27.949 1.00 77.88 99 GLU A CA 1
ATOM 768 C C . GLU A 1 99 ? 11.452 -4.014 -27.185 1.00 77.88 99 GLU A C 1
ATOM 770 O O . GLU A 1 99 ? 11.148 -4.181 -26.001 1.00 77.88 99 GLU A O 1
ATOM 775 N N . GLU A 1 100 ? 11.066 -2.930 -27.861 1.00 79.69 100 GLU A N 1
ATOM 776 C CA . GLU A 1 100 ? 10.317 -1.821 -27.260 1.00 79.69 100 GLU A CA 1
ATOM 777 C C . GLU A 1 100 ? 8.968 -2.276 -26.695 1.00 79.69 100 GLU A C 1
ATOM 779 O O . GLU A 1 100 ? 8.600 -1.945 -25.564 1.00 79.69 100 GLU A O 1
ATOM 784 N N . THR A 1 101 ? 8.222 -3.087 -27.449 1.00 78.75 101 THR A N 1
ATOM 785 C CA . THR A 1 101 ? 6.932 -3.621 -26.985 1.00 78.75 101 THR A CA 1
ATOM 786 C C . THR A 1 101 ? 7.094 -4.579 -25.807 1.00 78.75 101 THR A C 1
ATOM 788 O O . THR A 1 101 ? 6.253 -4.588 -24.898 1.00 78.75 101 THR A O 1
ATOM 791 N N . SER A 1 102 ? 8.177 -5.358 -25.780 1.00 82.00 102 SER A N 1
ATOM 792 C CA . SER A 1 102 ? 8.516 -6.239 -24.661 1.00 82.00 102 SER A CA 1
ATOM 793 C C . SER A 1 102 ? 8.908 -5.440 -23.418 1.00 82.00 102 SER A C 1
ATOM 795 O O . SER A 1 102 ? 8.409 -5.734 -22.330 1.00 82.00 102 SER A O 1
ATOM 797 N N . SER A 1 103 ? 9.710 -4.387 -23.578 1.00 80.50 103 SER A N 1
ATOM 798 C CA . SER A 1 103 ? 10.088 -3.457 -22.509 1.00 80.50 103 SER A CA 1
ATOM 799 C C . SER A 1 103 ? 8.860 -2.756 -21.919 1.00 80.50 103 SER A C 1
ATOM 801 O O . SER A 1 103 ? 8.567 -2.886 -20.729 1.00 80.50 103 SER A O 1
ATOM 803 N N . ALA A 1 104 ? 8.014 -2.167 -22.769 1.00 76.62 104 ALA A N 1
ATOM 804 C CA . ALA A 1 104 ? 6.773 -1.525 -22.342 1.00 76.62 104 ALA A CA 1
ATOM 805 C C . ALA A 1 104 ? 5.809 -2.498 -21.636 1.00 76.62 104 ALA A C 1
ATOM 807 O O . ALA A 1 104 ? 5.035 -2.113 -20.750 1.00 76.62 104 ALA A O 1
ATOM 808 N N . ARG A 1 105 ? 5.818 -3.782 -22.020 1.00 81.12 105 ARG A N 1
ATOM 809 C CA . ARG A 1 105 ? 5.061 -4.831 -21.327 1.00 81.12 105 ARG A CA 1
ATOM 810 C C . ARG A 1 105 ? 5.632 -5.105 -19.935 1.00 81.12 105 ARG A C 1
ATOM 812 O O . ARG A 1 105 ? 4.838 -5.218 -18.997 1.00 81.12 105 ARG A O 1
ATOM 819 N N . LEU A 1 106 ? 6.952 -5.218 -19.803 1.00 83.00 106 LEU A N 1
ATOM 820 C CA . LEU A 1 106 ? 7.627 -5.424 -18.520 1.00 83.00 106 LEU A CA 1
ATOM 821 C C . LEU A 1 106 ? 7.375 -4.248 -17.568 1.00 83.00 106 LEU A C 1
ATOM 823 O O . LEU A 1 106 ? 6.992 -4.479 -16.422 1.00 83.00 106 LEU A O 1
ATOM 827 N N . ASP A 1 107 ? 7.434 -3.009 -18.053 1.00 84.25 107 ASP A N 1
ATOM 828 C CA . ASP A 1 107 ? 7.142 -1.813 -17.250 1.00 84.25 107 ASP A CA 1
ATOM 829 C C . ASP A 1 107 ? 5.712 -1.806 -16.700 1.00 84.25 107 ASP A C 1
ATOM 831 O O . ASP A 1 107 ? 5.468 -1.522 -15.523 1.00 84.25 107 ASP A O 1
ATOM 835 N N . ARG A 1 108 ? 4.730 -2.194 -17.524 1.00 83.56 108 ARG A N 1
ATOM 836 C CA . ARG A 1 108 ? 3.336 -2.339 -17.070 1.00 83.56 108 ARG A CA 1
ATOM 837 C C . ARG A 1 108 ? 3.197 -3.416 -15.995 1.00 83.56 108 ARG A C 1
ATOM 839 O O . ARG A 1 108 ? 2.407 -3.251 -15.059 1.00 83.56 108 ARG A O 1
ATOM 846 N N . GLN A 1 109 ? 3.932 -4.520 -16.124 1.00 88.44 109 GLN A N 1
ATOM 847 C CA . GLN A 1 109 ? 3.943 -5.583 -15.119 1.0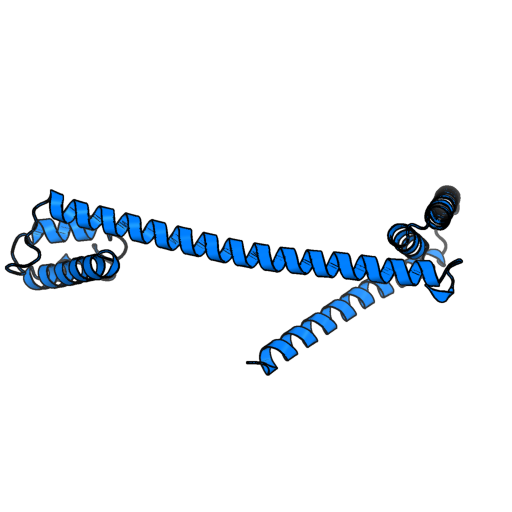0 88.44 109 GLN A CA 1
ATOM 848 C C . GLN A 1 109 ? 4.586 -5.110 -13.812 1.00 88.44 109 GLN A C 1
ATOM 850 O O . GLN A 1 109 ? 3.998 -5.335 -12.752 1.00 88.44 109 GLN A O 1
ATOM 855 N N . LEU A 1 110 ? 5.717 -4.400 -13.876 1.00 88.44 110 LEU A N 1
ATOM 856 C CA . LEU A 1 110 ? 6.377 -3.811 -12.710 1.00 88.44 110 LEU A CA 1
ATOM 857 C C . LEU A 1 110 ? 5.457 -2.827 -11.986 1.00 88.44 110 LEU A C 1
ATOM 859 O O . LEU A 1 110 ? 5.202 -3.005 -10.798 1.00 88.44 110 LEU A O 1
ATOM 863 N N . SER A 1 111 ? 4.845 -1.884 -12.703 1.00 88.31 111 SER A N 1
ATOM 864 C CA . SER A 1 111 ? 3.899 -0.923 -12.117 1.00 88.31 111 SER A CA 1
ATOM 865 C C . SER A 1 111 ? 2.704 -1.608 -11.431 1.00 88.31 111 SER A C 1
ATOM 867 O O . SER A 1 111 ? 2.246 -1.211 -10.350 1.00 88.31 111 SER A O 1
ATOM 869 N N . THR A 1 112 ? 2.211 -2.697 -12.029 1.00 89.81 112 THR A N 1
ATOM 870 C CA . THR A 1 112 ? 1.136 -3.508 -11.442 1.00 89.81 112 THR A CA 1
ATOM 871 C C . THR A 1 112 ? 1.600 -4.190 -10.153 1.00 89.81 112 THR A C 1
ATOM 873 O O . THR A 1 112 ? 0.891 -4.143 -9.144 1.00 89.81 112 THR A O 1
ATOM 876 N N . LEU A 1 113 ? 2.788 -4.797 -10.160 1.00 89.12 113 LEU A N 1
ATOM 877 C CA . LEU A 1 113 ? 3.372 -5.455 -8.992 1.00 89.12 113 LEU A CA 1
ATOM 878 C C . LEU A 1 113 ? 3.661 -4.463 -7.863 1.00 89.12 113 LEU A C 1
ATOM 880 O O . LEU A 1 113 ? 3.314 -4.734 -6.717 1.00 89.12 113 LEU A O 1
ATOM 884 N N . GLU A 1 114 ? 4.214 -3.291 -8.163 1.00 91.44 114 GLU A N 1
ATOM 885 C CA . GLU A 1 114 ? 4.446 -2.228 -7.180 1.00 91.44 114 GLU A CA 1
ATOM 886 C C . GLU A 1 114 ? 3.144 -1.793 -6.506 1.00 91.44 114 GLU A C 1
ATOM 888 O O . GLU A 1 114 ? 3.069 -1.675 -5.276 1.00 91.44 114 GLU A O 1
ATOM 893 N N . THR A 1 115 ? 2.081 -1.636 -7.298 1.00 90.31 115 THR A N 1
ATOM 894 C CA . THR A 1 115 ? 0.746 -1.326 -6.783 1.00 90.31 115 THR A CA 1
ATOM 895 C C . THR A 1 115 ? 0.265 -2.423 -5.831 1.00 90.31 115 THR A C 1
ATOM 897 O O . THR A 1 115 ? -0.171 -2.114 -4.717 1.00 90.31 115 THR A O 1
ATOM 900 N N . GLN A 1 116 ? 0.402 -3.698 -6.210 1.00 91.56 116 GLN A N 1
ATOM 901 C CA . GLN A 1 116 ? 0.025 -4.836 -5.364 1.00 91.56 116 GLN A CA 1
ATOM 902 C C . GLN A 1 116 ? 0.848 -4.897 -4.071 1.00 91.56 116 GLN A C 1
ATOM 904 O O . GLN A 1 116 ? 0.279 -5.032 -2.987 1.00 91.56 116 GLN A O 1
ATOM 909 N N . VAL A 1 117 ? 2.169 -4.723 -4.147 1.00 91.62 117 VAL A N 1
ATOM 910 C CA . VAL A 1 117 ? 3.059 -4.703 -2.978 1.00 91.62 117 VAL A CA 1
ATOM 911 C C . VAL A 1 117 ? 2.689 -3.557 -2.039 1.00 91.62 117 VAL A C 1
ATOM 913 O O . VAL A 1 117 ? 2.627 -3.748 -0.823 1.00 91.62 117 VAL A O 1
ATOM 916 N N . SER A 1 118 ? 2.384 -2.371 -2.571 1.00 90.38 118 SER A N 1
ATOM 917 C CA . SER A 1 118 ? 1.942 -1.234 -1.759 1.00 90.38 118 SER A CA 1
ATOM 918 C C . SER A 1 118 ? 0.616 -1.523 -1.039 1.00 90.38 118 SER A C 1
ATOM 920 O O . SER A 1 118 ? 0.463 -1.187 0.139 1.00 90.38 118 SER A O 1
ATOM 922 N N . ALA A 1 119 ? -0.324 -2.199 -1.710 1.00 87.12 119 ALA A N 1
ATOM 923 C CA . ALA A 1 119 ? -1.604 -2.598 -1.138 1.00 87.12 119 ALA A CA 1
ATOM 924 C C . ALA A 1 119 ? -1.419 -3.649 -0.032 1.00 87.12 119 ALA A C 1
ATOM 926 O O . ALA A 1 119 ? -1.978 -3.496 1.056 1.00 87.12 119 ALA A O 1
ATOM 927 N N . LEU A 1 120 ? -0.570 -4.655 -0.263 1.00 88.19 120 LEU A N 1
ATOM 928 C CA . LEU A 1 120 ? -0.223 -5.672 0.730 1.00 88.19 120 LEU A CA 1
ATOM 929 C C . LEU A 1 120 ? 0.470 -5.064 1.951 1.00 88.19 120 LEU A C 1
ATOM 931 O O . LEU A 1 120 ? 0.093 -5.382 3.076 1.00 88.19 120 LEU A O 1
ATOM 935 N N . LYS A 1 121 ? 1.413 -4.130 1.763 1.00 90.19 121 LYS A N 1
ATOM 936 C CA . LYS A 1 121 ? 2.059 -3.403 2.871 1.00 90.19 121 LYS A CA 1
ATOM 937 C C . LYS A 1 121 ? 1.041 -2.625 3.707 1.00 90.19 121 LYS A C 1
ATOM 939 O O . LYS A 1 121 ? 1.069 -2.695 4.936 1.00 90.19 121 LYS A O 1
ATOM 944 N N . LYS A 1 122 ? 0.107 -1.916 3.062 1.00 86.81 122 LYS A N 1
ATOM 945 C CA . LYS A 1 122 ? -0.978 -1.204 3.761 1.00 86.81 122 LYS A CA 1
ATOM 946 C C . LYS A 1 122 ? -1.869 -2.173 4.540 1.00 86.81 122 LYS A C 1
ATOM 948 O O . LYS A 1 122 ? -2.149 -1.918 5.710 1.00 86.81 122 LYS A O 1
ATOM 953 N N . SER A 1 123 ? -2.260 -3.287 3.924 1.00 84.94 123 SER A N 1
ATOM 954 C CA . SER A 1 123 ? -3.063 -4.331 4.569 1.00 84.94 123 SER A CA 1
ATOM 955 C C . SER A 1 123 ? -2.334 -4.966 5.758 1.00 84.94 123 SER A C 1
ATOM 957 O O . SER A 1 123 ? -2.924 -5.141 6.820 1.00 84.94 123 SER A O 1
ATOM 959 N N . GLY A 1 124 ? -1.037 -5.257 5.621 1.00 87.06 124 GLY A N 1
ATOM 960 C CA . GLY A 1 124 ? -0.202 -5.804 6.691 1.00 87.06 124 GLY A CA 1
ATOM 961 C C . GLY A 1 124 ? -0.092 -4.858 7.885 1.00 87.06 124 GLY A C 1
ATOM 962 O O . GLY A 1 124 ? -0.288 -5.276 9.023 1.00 87.06 124 GLY A O 1
ATOM 963 N N . ASN A 1 125 ? 0.111 -3.561 7.633 1.00 88.19 125 ASN A N 1
ATOM 964 C CA . ASN A 1 125 ? 0.126 -2.547 8.689 1.00 88.19 125 ASN A CA 1
ATOM 965 C C . ASN A 1 125 ? -1.227 -2.426 9.404 1.00 88.19 125 ASN A C 1
ATOM 967 O O . ASN A 1 125 ? -1.264 -2.256 10.621 1.00 88.19 125 ASN A O 1
ATOM 971 N N . GLN A 1 126 ? -2.343 -2.520 8.673 1.00 87.00 126 GLN A N 1
ATOM 972 C CA . GLN A 1 126 ? -3.680 -2.518 9.276 1.00 87.00 126 GLN A CA 1
ATOM 973 C C . GLN A 1 126 ? -3.927 -3.764 10.129 1.00 87.00 126 GLN A C 1
ATOM 975 O O . GLN A 1 126 ? -4.454 -3.640 11.233 1.00 87.00 126 GLN A O 1
ATOM 980 N N . ARG A 1 127 ? -3.506 -4.943 9.654 1.00 89.06 127 ARG A N 1
ATOM 981 C CA . ARG A 1 127 ? -3.586 -6.193 10.417 1.00 89.06 127 ARG A CA 1
ATOM 982 C C . ARG A 1 127 ? -2.764 -6.113 11.698 1.00 89.06 127 ARG A C 1
ATOM 984 O O . ARG A 1 127 ? -3.286 -6.441 12.755 1.00 89.06 127 ARG A O 1
ATOM 991 N N . LYS A 1 128 ? -1.522 -5.624 11.619 1.00 90.44 128 LYS A N 1
ATOM 992 C CA . LYS A 1 128 ? -0.658 -5.452 12.793 1.00 90.44 128 LYS A CA 1
ATOM 993 C C . LYS A 1 128 ? -1.315 -4.553 13.841 1.00 90.44 128 LYS A C 1
ATOM 995 O O . LYS A 1 128 ? -1.472 -4.977 14.973 1.00 90.44 128 LYS A O 1
ATOM 1000 N N . LYS A 1 129 ? -1.808 -3.374 13.443 1.00 89.81 129 LYS A N 1
ATOM 1001 C CA . LYS A 1 129 ? -2.518 -2.460 14.357 1.00 89.81 129 LYS A CA 1
ATOM 1002 C C . LYS A 1 129 ? -3.746 -3.092 15.015 1.00 89.81 129 LYS A C 1
ATOM 1004 O O . LYS A 1 129 ? -4.032 -2.793 16.167 1.00 89.81 129 LYS A O 1
ATOM 1009 N N . ALA A 1 130 ? -4.484 -3.927 14.284 1.00 90.75 130 ALA A N 1
ATOM 1010 C CA . ALA A 1 130 ? -5.640 -4.625 14.834 1.00 90.75 130 ALA A CA 1
ATOM 1011 C C . ALA A 1 130 ? -5.232 -5.697 15.854 1.00 90.75 130 ALA A C 1
ATOM 1013 O O . ALA A 1 130 ? -5.851 -5.776 16.907 1.00 90.75 130 ALA A O 1
ATOM 1014 N N . ILE A 1 131 ? -4.180 -6.471 15.566 1.00 91.00 131 ILE A N 1
ATOM 1015 C CA . ILE A 1 131 ? -3.625 -7.459 16.503 1.00 91.00 131 ILE A CA 1
ATOM 1016 C C . ILE A 1 131 ? -3.089 -6.763 17.758 1.00 91.00 131 ILE A C 1
ATOM 1018 O O . ILE A 1 131 ? -3.417 -7.186 18.859 1.00 91.00 131 ILE A O 1
ATOM 1022 N N . ASP A 1 132 ? -2.325 -5.679 17.596 1.00 93.00 132 ASP A N 1
ATOM 1023 C CA . ASP A 1 132 ? -1.776 -4.905 18.715 1.00 93.00 132 ASP A CA 1
ATOM 1024 C C . ASP A 1 132 ? -2.902 -4.353 19.607 1.00 93.00 132 ASP A C 1
ATOM 1026 O O . ASP A 1 132 ? -2.806 -4.417 20.828 1.00 93.00 132 ASP A O 1
ATOM 1030 N N . PHE A 1 133 ? -3.997 -3.869 19.007 1.00 94.69 133 PHE A N 1
ATOM 1031 C CA . PHE A 1 133 ? -5.178 -3.435 19.754 1.00 94.69 133 PHE A CA 1
ATOM 1032 C C . PHE A 1 133 ? -5.857 -4.592 20.491 1.00 94.69 133 PHE A C 1
ATOM 1034 O O . PHE A 1 133 ? -6.102 -4.464 21.681 1.00 94.69 133 PHE A O 1
ATOM 1041 N N . LEU A 1 134 ? -6.148 -5.716 19.825 1.00 93.88 134 LEU A N 1
ATOM 1042 C CA . LEU A 1 134 ? -6.792 -6.865 20.478 1.00 93.88 134 LEU A CA 1
ATOM 1043 C C . LEU A 1 134 ? -5.949 -7.399 21.640 1.00 93.88 134 LEU A C 1
ATOM 1045 O O . LEU A 1 134 ? -6.484 -7.670 22.706 1.00 93.88 134 LEU A O 1
ATOM 1049 N N . LYS A 1 135 ? -4.626 -7.451 21.466 1.00 93.69 135 LYS A N 1
ATOM 1050 C CA . LYS A 1 135 ? -3.711 -7.815 22.544 1.00 93.69 135 LYS A CA 1
ATOM 1051 C C . LYS A 1 135 ? -3.796 -6.834 23.717 1.00 93.69 135 LYS A C 1
ATOM 1053 O O . LYS A 1 135 ? -3.852 -7.273 24.855 1.00 93.69 135 LYS A O 1
ATOM 1058 N N . ALA A 1 136 ? -3.852 -5.526 23.455 1.00 93.56 136 ALA A N 1
ATOM 1059 C CA . ALA A 1 136 ? -4.023 -4.531 24.513 1.00 93.56 136 ALA A CA 1
ATOM 1060 C C . ALA A 1 136 ? -5.366 -4.690 25.251 1.00 93.56 136 ALA A C 1
ATOM 1062 O O . ALA A 1 136 ? -5.413 -4.527 26.466 1.00 93.56 136 ALA A O 1
ATOM 1063 N N . VAL A 1 137 ? -6.446 -5.060 24.550 1.00 93.75 137 VAL A N 1
ATOM 1064 C CA . VAL A 1 137 ? -7.741 -5.380 25.182 1.00 93.75 137 VAL A CA 1
ATOM 1065 C C . VAL A 1 137 ? -7.601 -6.545 26.166 1.00 93.75 137 VAL A C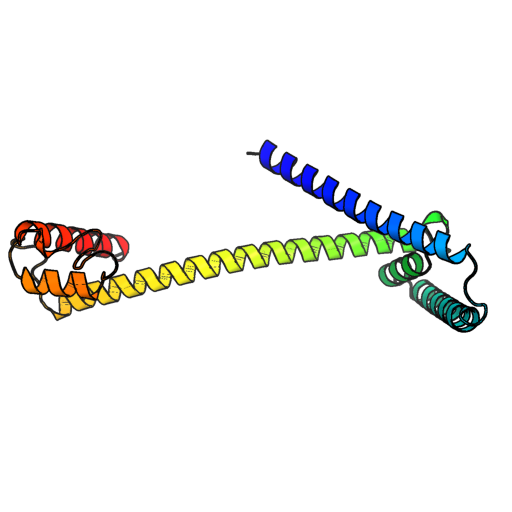 1
ATOM 1067 O O . VAL A 1 137 ? -8.097 -6.444 27.291 1.00 93.75 137 VAL A O 1
ATOM 1070 N N . ASP A 1 138 ? -6.910 -7.611 25.756 1.00 91.69 138 ASP A N 1
ATOM 1071 C CA . ASP A 1 138 ? -6.657 -8.786 26.594 1.00 91.69 138 ASP A CA 1
ATOM 1072 C C . ASP A 1 138 ? -5.742 -8.449 27.785 1.00 91.69 138 ASP A C 1
ATOM 1074 O O . ASP A 1 138 ? -6.050 -8.815 28.919 1.00 91.69 138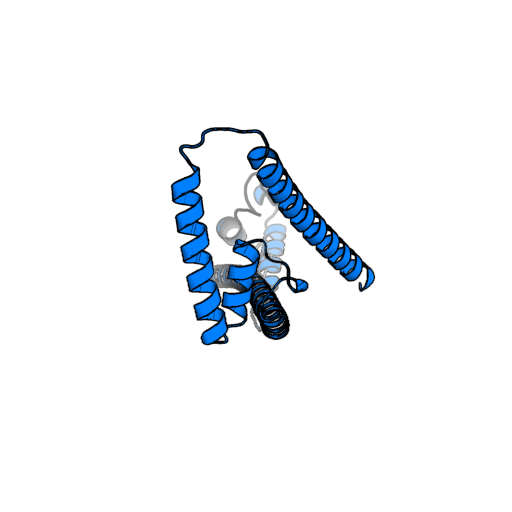 ASP A O 1
ATOM 1078 N N . ASP A 1 139 ? -4.659 -7.700 27.549 1.00 92.56 139 ASP A N 1
ATOM 1079 C CA . ASP A 1 139 ? -3.678 -7.303 28.570 1.00 92.56 139 ASP A CA 1
ATOM 1080 C C . ASP A 1 139 ? -4.306 -6.388 29.644 1.00 92.56 139 ASP A C 1
ATOM 1082 O O . ASP A 1 139 ? -3.978 -6.503 30.826 1.00 92.56 139 ASP A O 1
ATOM 1086 N N . TYR A 1 140 ? -5.242 -5.510 29.260 1.00 90.50 140 TYR A N 1
ATOM 1087 C CA . TYR A 1 140 ? -6.009 -4.676 30.196 1.00 90.50 140 TYR A CA 1
ATOM 1088 C C . TYR A 1 140 ? -7.124 -5.450 30.925 1.00 90.50 140 TYR A C 1
ATOM 1090 O O . TYR A 1 140 ? -7.689 -4.934 31.889 1.00 90.50 140 TYR A O 1
ATOM 1098 N N . GLY A 1 141 ? -7.479 -6.660 30.475 1.00 89.75 141 GLY A N 1
ATOM 1099 C CA . GLY A 1 141 ? -8.542 -7.470 31.079 1.00 89.75 141 GLY A CA 1
ATOM 1100 C C . GLY A 1 141 ? -9.940 -6.850 30.972 1.00 89.75 141 GLY A C 1
ATOM 1101 O O . GLY A 1 141 ? -10.787 -7.085 31.834 1.00 89.75 141 GLY A O 1
ATOM 1102 N N . VAL A 1 142 ? -10.188 -6.035 29.941 1.00 91.50 142 VAL A N 1
ATOM 1103 C CA . VAL A 1 142 ? -11.430 -5.258 29.802 1.00 91.50 142 VAL A CA 1
ATOM 1104 C C . VAL A 1 142 ? -12.620 -6.160 29.491 1.00 91.50 142 VAL A C 1
ATOM 1106 O O . VAL A 1 142 ? -12.577 -6.995 28.586 1.00 91.50 142 VAL A O 1
ATOM 1109 N N . ASN A 1 143 ? -13.754 -5.932 30.153 1.00 88.50 143 ASN A N 1
ATOM 1110 C CA . ASN A 1 143 ? -14.972 -6.673 29.870 1.00 88.50 143 ASN A CA 1
ATOM 1111 C C . ASN A 1 143 ? -15.635 -6.228 28.549 1.00 88.50 143 ASN A C 1
ATOM 1113 O O . ASN A 1 143 ? -16.387 -5.246 28.489 1.00 88.50 143 ASN A O 1
ATOM 1117 N N . VAL A 1 144 ? -15.378 -6.984 27.478 1.00 90.56 144 VAL A N 1
ATOM 1118 C CA . VAL A 1 144 ? -15.938 -6.743 26.134 1.00 90.56 144 VAL A CA 1
ATOM 1119 C C . VAL A 1 144 ? -17.399 -7.191 26.014 1.00 90.56 144 VAL A C 1
ATOM 1121 O O . VAL A 1 144 ? -18.214 -6.508 25.387 1.00 90.56 144 VAL A O 1
ATOM 1124 N N . TYR A 1 145 ? -17.732 -8.351 26.589 1.00 91.00 145 TYR A N 1
ATOM 1125 C CA . TYR A 1 145 ? -18.986 -9.070 26.317 1.00 91.00 145 TYR A CA 1
ATOM 1126 C C . TYR A 1 145 ? -20.016 -9.019 27.452 1.00 91.00 145 TYR A C 1
ATOM 1128 O O . TYR A 1 145 ? -21.136 -9.501 27.282 1.00 91.00 145 TYR A O 1
ATOM 1136 N N . GLY A 1 146 ? -19.659 -8.419 28.584 1.00 86.50 146 GLY A N 1
ATOM 1137 C CA . GLY A 1 146 ? -20.536 -8.147 29.717 1.00 86.50 146 GLY A CA 1
ATOM 1138 C C . GLY A 1 146 ? -21.273 -6.813 29.591 1.00 86.50 146 GLY A C 1
ATOM 1139 O O . GLY A 1 146 ? -21.691 -6.407 28.505 1.00 86.50 146 GLY A O 1
ATOM 1140 N N . SER A 1 147 ? -21.468 -6.127 30.723 1.00 92.25 147 SER A N 1
ATOM 1141 C CA . SER A 1 147 ? -22.149 -4.827 30.741 1.00 92.25 147 SER A CA 1
ATOM 1142 C C . SER A 1 147 ? -21.399 -3.804 29.888 1.00 92.25 147 SER A C 1
ATOM 1144 O O . SER A 1 147 ? -20.184 -3.647 30.012 1.00 92.25 147 SER A O 1
ATOM 1146 N N . PHE A 1 148 ? -22.131 -3.059 29.058 1.00 91.62 148 PHE A N 1
ATOM 1147 C CA . PHE A 1 148 ? -21.536 -2.015 28.225 1.00 91.62 148 PHE A CA 1
ATOM 1148 C C . PHE A 1 148 ? -20.806 -0.956 29.061 1.00 91.62 148 PHE A C 1
ATOM 1150 O O . PHE A 1 148 ? -19.701 -0.572 28.691 1.00 91.62 148 PHE A O 1
ATOM 1157 N N . ALA A 1 149 ? -21.369 -0.568 30.207 1.00 93.75 149 ALA A N 1
ATOM 1158 C CA . ALA A 1 149 ? -20.779 0.430 31.098 1.00 93.75 149 ALA A CA 1
ATOM 1159 C C . ALA A 1 149 ? -19.616 -0.099 31.961 1.00 93.75 149 ALA A C 1
ATOM 1161 O O . ALA A 1 149 ? -18.943 0.695 32.610 1.00 93.75 149 ALA A O 1
ATOM 1162 N N . ALA A 1 150 ? -19.372 -1.416 32.002 1.00 93.56 150 ALA A N 1
ATOM 1163 C CA . ALA A 1 150 ? -18.225 -1.950 32.739 1.00 93.56 150 ALA A CA 1
ATOM 1164 C C . ALA A 1 150 ? -16.916 -1.442 32.121 1.00 93.56 150 ALA A C 1
ATOM 1166 O O . ALA A 1 150 ? -16.820 -1.350 30.896 1.00 93.56 150 ALA A O 1
ATOM 1167 N N . ASP A 1 151 ? -15.925 -1.133 32.955 1.00 95.06 151 ASP A N 1
ATOM 1168 C CA . ASP A 1 151 ? -14.576 -0.728 32.535 1.00 95.06 151 ASP A CA 1
ATOM 1169 C C . ASP A 1 151 ? -14.566 0.447 31.539 1.00 95.06 151 ASP A C 1
ATOM 1171 O O . ASP A 1 151 ? -13.745 0.504 30.622 1.00 95.06 151 ASP A O 1
ATOM 1175 N N . ALA A 1 152 ? -15.524 1.371 31.672 1.00 94.31 152 ALA A N 1
ATOM 1176 C CA . ALA A 1 152 ? -15.710 2.465 30.725 1.00 94.31 152 ALA A CA 1
ATOM 1177 C C . ALA A 1 152 ? -14.451 3.330 30.573 1.00 94.31 152 ALA A C 1
ATOM 1179 O O . ALA A 1 152 ? -14.091 3.675 29.448 1.00 94.31 152 ALA A O 1
ATOM 1180 N N . ASP A 1 153 ? -13.745 3.612 31.668 1.00 95.31 153 ASP A N 1
ATOM 1181 C CA . ASP A 1 153 ? -12.504 4.392 31.644 1.00 95.31 153 ASP A CA 1
ATOM 1182 C C . ASP A 1 153 ? -11.392 3.679 30.865 1.00 95.31 153 ASP A C 1
ATOM 1184 O O . ASP A 1 153 ? -10.820 4.263 29.944 1.00 95.31 153 ASP A O 1
ATOM 1188 N N . SER A 1 154 ? -11.164 2.387 31.126 1.00 95.81 154 SER A N 1
ATOM 1189 C CA . SER A 1 154 ? -10.190 1.574 30.382 1.00 95.81 154 SER A CA 1
ATOM 1190 C C . SER A 1 154 ? -10.547 1.474 28.896 1.00 95.81 154 SER A C 1
ATOM 1192 O O . SER A 1 154 ? -9.682 1.572 28.026 1.00 95.81 154 SER A O 1
ATOM 1194 N N . LYS A 1 155 ? -11.842 1.356 28.569 1.00 96.06 155 LYS A N 1
ATOM 1195 C CA . LYS A 1 155 ? -12.321 1.389 27.178 1.00 96.06 155 LYS A CA 1
ATOM 1196 C C . LYS A 1 155 ? -12.040 2.740 26.519 1.00 96.06 155 LYS A C 1
ATOM 1198 O O . LYS A 1 155 ? -11.643 2.766 25.355 1.00 96.06 155 LYS A O 1
ATOM 1203 N N . ARG A 1 156 ? -12.235 3.863 27.224 1.00 95.94 156 ARG A N 1
ATOM 1204 C CA . ARG A 1 156 ? -11.918 5.207 26.703 1.00 95.94 156 ARG A CA 1
ATOM 1205 C C . ARG A 1 156 ? -10.427 5.344 26.423 1.00 95.94 156 ARG A C 1
ATOM 1207 O O . ARG A 1 156 ? -10.071 5.813 25.344 1.00 95.94 156 ARG A O 1
ATOM 1214 N N . GLU A 1 157 ? -9.587 4.920 27.361 1.00 95.50 157 GLU A N 1
ATOM 1215 C CA . GLU A 1 157 ? -8.129 4.978 27.247 1.00 95.50 157 GLU A CA 1
ATOM 1216 C C . GLU A 1 157 ? -7.639 4.210 26.013 1.00 95.50 157 GLU A C 1
ATOM 1218 O O . GLU A 1 157 ? -7.031 4.803 25.120 1.00 95.50 157 GLU A O 1
ATOM 1223 N N . LEU A 1 158 ? -8.046 2.945 25.874 1.00 95.75 158 LEU A N 1
ATOM 1224 C CA . LEU A 1 158 ? -7.691 2.109 24.725 1.00 95.75 158 LEU A CA 1
ATOM 1225 C C . LEU A 1 158 ? -8.175 2.692 23.386 1.00 95.75 158 LEU A C 1
ATOM 1227 O O . LEU A 1 158 ? -7.480 2.602 22.370 1.00 95.75 158 LEU A O 1
ATOM 1231 N N . LEU A 1 159 ? -9.363 3.309 23.349 1.00 95.38 159 LEU A N 1
ATOM 1232 C CA . LEU A 1 159 ? -9.868 3.957 22.132 1.00 95.38 159 LEU A CA 1
ATOM 1233 C C . LEU A 1 159 ? -9.041 5.188 21.746 1.00 95.38 159 LEU A C 1
ATOM 1235 O O . LEU A 1 159 ? -8.794 5.405 20.556 1.00 95.38 159 LEU A O 1
ATOM 1239 N N . LEU A 1 160 ? -8.623 5.992 22.726 1.00 94.88 160 LEU A N 1
ATOM 1240 C CA . LEU A 1 160 ? -7.792 7.174 22.499 1.00 94.88 160 LEU A CA 1
ATOM 1241 C C . LEU A 1 160 ? -6.384 6.790 22.040 1.00 94.88 160 LEU A C 1
ATOM 1243 O O . LEU A 1 160 ? -5.877 7.390 21.092 1.00 94.88 160 LEU A O 1
ATOM 1247 N N . GLU A 1 161 ? -5.790 5.775 22.663 1.00 94.38 161 GLU A N 1
ATOM 1248 C CA . GLU A 1 161 ? -4.437 5.316 22.359 1.00 94.38 161 GLU A CA 1
ATOM 1249 C C . GLU A 1 161 ? -4.343 4.679 20.966 1.00 94.38 161 GLU A C 1
ATOM 1251 O O . GLU A 1 161 ? -3.499 5.060 20.150 1.00 94.38 161 GLU A O 1
ATOM 1256 N N . HIS A 1 162 ? -5.248 3.751 20.641 1.00 94.06 162 HIS A N 1
ATOM 1257 C CA . HIS A 1 162 ? -5.152 2.979 19.400 1.00 94.06 162 HIS A CA 1
ATOM 1258 C C . HIS A 1 162 ? -5.832 3.643 18.196 1.00 94.06 162 HIS A C 1
ATOM 1260 O O . HIS A 1 162 ? -5.522 3.308 17.045 1.00 94.06 162 HIS A O 1
ATOM 1266 N N . PHE A 1 163 ? -6.732 4.611 18.414 1.00 93.81 163 PHE A N 1
ATOM 1267 C CA . PHE A 1 163 ? -7.412 5.326 17.327 1.00 93.81 163 PHE A CA 1
ATOM 1268 C C . PHE A 1 163 ? -7.462 6.859 17.521 1.00 93.81 163 PHE A C 1
ATOM 1270 O O . PHE A 1 163 ? -8.531 7.466 17.373 1.00 93.81 163 PHE A O 1
ATOM 1277 N N . PRO A 1 164 ? -6.312 7.534 17.705 1.00 91.56 164 PRO A N 1
ATOM 1278 C CA . PRO A 1 164 ? -6.239 8.973 18.007 1.00 91.56 164 PRO A CA 1
ATOM 1279 C C . PRO A 1 164 ? -6.725 9.887 16.865 1.00 91.56 164 PRO A C 1
ATOM 1281 O O . PRO A 1 164 ? -7.030 11.065 17.058 1.00 91.56 164 PRO A O 1
ATOM 1284 N N . GLY A 1 165 ? -6.801 9.365 15.634 1.00 90.56 165 GLY A N 1
ATOM 1285 C CA . GLY A 1 165 ? -7.394 10.077 14.495 1.00 90.56 165 GLY A CA 1
ATOM 1286 C C . GLY A 1 165 ? -8.927 10.049 14.481 1.00 90.56 165 GLY A C 1
ATOM 1287 O O . GLY A 1 165 ? -9.554 10.841 13.778 1.00 90.56 165 GLY A O 1
ATOM 1288 N N . ARG A 1 166 ? -9.537 9.132 15.241 1.00 91.94 166 ARG A N 1
ATOM 1289 C CA . ARG A 1 166 ? -10.986 8.911 15.305 1.00 91.94 166 ARG A CA 1
ATOM 1290 C C . ARG A 1 166 ? -11.570 9.433 16.614 1.00 91.94 166 ARG A C 1
ATOM 1292 O O . ARG A 1 166 ? -12.585 10.131 16.560 1.00 91.94 166 ARG A O 1
ATOM 1299 N N . PHE A 1 167 ? -10.914 9.126 17.732 1.00 92.69 167 PHE A N 1
ATOM 1300 C CA . PHE A 1 167 ? -11.326 9.516 19.077 1.00 92.69 167 PHE A CA 1
ATOM 1301 C C . PHE A 1 167 ? -10.417 10.600 19.661 1.00 92.69 167 PHE A C 1
ATOM 1303 O O . PHE A 1 167 ? -9.223 10.634 19.375 1.00 92.69 167 PHE A O 1
ATOM 1310 N N . GLY A 1 168 ? -10.998 11.503 20.454 1.00 86.69 168 GLY A N 1
ATOM 1311 C CA . GLY A 1 168 ? -10.288 12.592 21.137 1.00 86.69 168 GLY A CA 1
ATOM 1312 C C . GLY A 1 168 ? -11.015 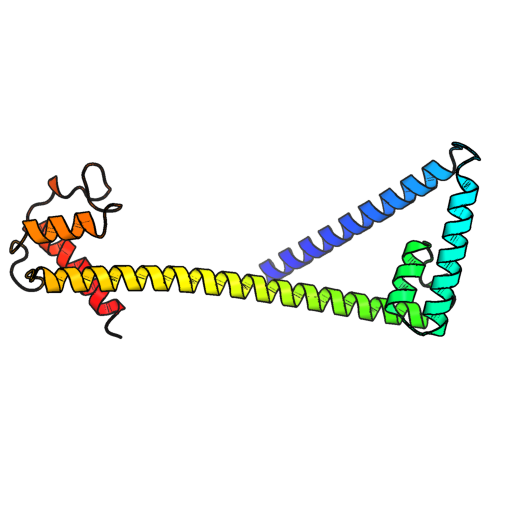13.935 21.062 1.00 86.69 168 GLY A C 1
ATOM 1313 O O . GLY A 1 168 ? -11.952 14.103 20.276 1.00 86.69 168 GLY A O 1
ATOM 1314 N N . ALA A 1 169 ? -10.567 14.899 21.869 1.00 83.00 169 ALA A N 1
ATOM 1315 C CA . ALA A 1 169 ? -11.141 16.243 21.902 1.00 83.00 169 ALA A CA 1
ATOM 1316 C C . ALA A 1 169 ? -11.064 16.903 20.513 1.00 83.00 169 ALA A C 1
ATOM 1318 O O . ALA A 1 169 ? -10.001 16.955 19.890 1.00 83.00 169 ALA A O 1
ATOM 1319 N N . GLY A 1 170 ? -12.208 17.360 19.997 1.00 81.38 170 GLY A N 1
ATOM 1320 C CA . GLY A 1 170 ? -12.298 17.968 18.662 1.00 81.38 170 GLY A CA 1
ATOM 1321 C C . GLY A 1 170 ? -12.144 16.996 17.480 1.00 81.38 170 GLY A C 1
ATOM 1322 O O . GLY A 1 170 ? -12.024 17.438 16.337 1.00 81.38 170 GLY A O 1
ATOM 1323 N N . ARG A 1 171 ? -12.146 15.674 17.715 1.00 88.75 171 ARG A N 1
ATOM 1324 C CA . ARG A 1 171 ? -12.148 14.651 16.653 1.00 88.75 171 ARG A CA 1
ATOM 1325 C C . ARG A 1 171 ? -13.566 14.287 16.216 1.00 88.75 171 ARG A C 1
ATOM 1327 O O . ARG A 1 171 ? -14.558 14.712 16.802 1.00 88.75 171 ARG A O 1
ATOM 1334 N N . LYS A 1 172 ? -13.655 13.456 15.169 1.00 87.94 172 LYS A N 1
ATOM 1335 C CA . LYS A 1 172 ? -14.930 12.977 14.609 1.00 87.94 172 LYS A CA 1
ATOM 133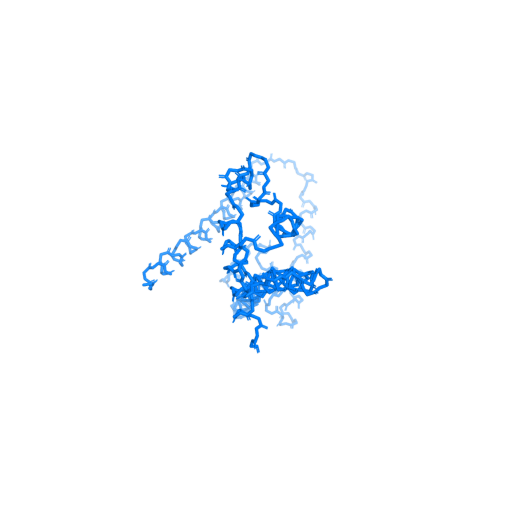6 C C . LYS A 1 172 ? -15.804 12.295 15.668 1.00 87.94 172 LYS A C 1
ATOM 1338 O O . LYS A 1 172 ? -17.024 12.392 15.592 1.00 87.94 172 LYS A O 1
ATOM 1343 N N . GLN A 1 173 ? -15.192 11.609 16.633 1.00 89.69 173 GLN A N 1
ATOM 1344 C CA . GLN A 1 173 ? -15.882 11.016 17.775 1.00 89.69 173 GLN A CA 1
ATOM 1345 C C . GLN A 1 173 ? -15.216 11.457 19.080 1.00 89.69 173 GLN A C 1
ATOM 1347 O O . GLN A 1 173 ? -14.330 10.794 19.608 1.00 89.69 173 GLN A O 1
ATOM 1352 N N . ASP A 1 174 ? -15.647 12.600 19.598 1.00 92.88 174 ASP A N 1
ATOM 1353 C CA . ASP A 1 174 ? -15.201 13.092 20.899 1.00 92.88 174 ASP A CA 1
ATOM 1354 C C . ASP A 1 174 ? -15.857 12.291 22.031 1.00 92.88 174 ASP A C 1
ATOM 1356 O O . ASP A 1 174 ? -17.060 12.420 22.263 1.00 92.88 174 ASP A O 1
ATOM 1360 N N . LEU A 1 175 ? -15.071 11.459 22.720 1.00 92.56 175 LEU A N 1
ATOM 1361 C CA . LEU A 1 175 ? -15.564 10.554 23.761 1.00 92.56 175 LEU A CA 1
ATOM 1362 C C . LEU A 1 175 ? -16.208 11.295 24.940 1.00 92.56 175 LEU A C 1
ATOM 1364 O O . LEU A 1 175 ? -17.095 10.730 25.572 1.00 92.56 175 LEU A O 1
ATOM 1368 N N . SER A 1 176 ? -15.842 12.554 25.207 1.00 90.12 176 SER A N 1
ATOM 1369 C CA . SER A 1 176 ? -16.437 13.350 26.297 1.00 90.12 176 SER A CA 1
ATOM 1370 C C . SER A 1 176 ? -17.948 13.567 26.147 1.00 90.12 176 SER A C 1
ATOM 1372 O O . SER A 1 176 ? -18.634 13.863 27.120 1.00 90.12 176 SER A O 1
ATOM 1374 N N . ARG A 1 177 ? -18.475 13.397 24.929 1.00 92.44 177 ARG A N 1
ATOM 1375 C CA . ARG A 1 177 ? -19.895 13.576 24.597 1.00 92.44 177 ARG A CA 1
ATOM 1376 C C . ARG A 1 177 ? -20.727 12.306 24.737 1.00 92.44 177 ARG A C 1
ATOM 1378 O O . ARG A 1 177 ? -21.931 12.363 24.506 1.00 92.44 177 ARG A O 1
ATOM 1385 N N . TYR A 1 178 ? -20.090 11.179 25.031 1.00 93.69 178 TYR A N 1
ATOM 1386 C CA . TYR A 1 178 ? -20.744 9.880 25.101 1.00 93.69 178 TYR A CA 1
ATOM 1387 C C . TYR A 1 178 ? -20.769 9.385 26.537 1.00 93.69 178 TYR A C 1
ATOM 1389 O O . TYR A 1 178 ? -19.771 9.503 27.255 1.00 93.69 178 TYR A O 1
ATOM 1397 N N . ASP A 1 179 ? -21.895 8.800 26.930 1.00 96.50 179 ASP A N 1
ATOM 1398 C CA . ASP A 1 179 ? -21.999 8.076 28.191 1.00 96.50 179 ASP A CA 1
ATOM 1399 C C . ASP A 1 179 ? -21.250 6.732 28.129 1.00 96.50 179 ASP A C 1
ATOM 1401 O O . ASP A 1 179 ? -20.779 6.279 27.079 1.00 96.50 179 ASP A O 1
ATOM 1405 N N . ASP A 1 180 ? -21.124 6.086 29.280 1.00 97.00 180 ASP A N 1
ATOM 1406 C CA . ASP A 1 180 ? -20.338 4.862 29.424 1.00 97.00 180 ASP A CA 1
ATOM 1407 C C . ASP A 1 180 ? -20.928 3.675 28.658 1.00 97.00 180 ASP A C 1
ATOM 1409 O O . ASP A 1 180 ? -20.191 2.843 28.124 1.00 97.00 180 ASP A O 1
ATOM 1413 N N . VAL A 1 181 ? -22.255 3.616 28.522 1.00 96.69 181 VAL A N 1
ATOM 1414 C CA . VAL A 1 181 ? -22.936 2.577 27.739 1.00 96.69 181 VAL A CA 1
ATOM 1415 C C . VAL A 1 181 ? -22.627 2.753 26.253 1.00 96.69 181 VAL A C 1
ATOM 1417 O O . VAL A 1 181 ? -22.316 1.783 25.558 1.00 96.69 181 VAL A O 1
ATOM 1420 N N . GLN A 1 182 ? -22.662 3.989 25.757 1.00 96.56 182 GLN A N 1
ATOM 1421 C CA . GLN A 1 182 ? -22.331 4.332 24.378 1.00 96.56 182 GLN A CA 1
ATOM 1422 C C . GLN A 1 182 ? -20.861 4.046 24.062 1.00 96.56 182 GLN A C 1
ATOM 1424 O O . GLN A 1 182 ? -20.565 3.481 23.005 1.00 96.56 182 GLN A O 1
ATOM 1429 N N . VAL A 1 183 ? -19.941 4.382 24.973 1.00 96.19 183 VAL A N 1
ATOM 1430 C CA . VAL A 1 183 ? -18.523 4.015 24.837 1.00 96.19 183 VAL A CA 1
ATOM 1431 C C . VAL A 1 183 ? -18.362 2.501 24.782 1.00 96.19 183 VAL A C 1
ATOM 1433 O O . VAL A 1 183 ? -17.715 1.993 23.864 1.00 96.19 183 VAL A O 1
ATOM 1436 N N . GLY A 1 184 ? -19.011 1.774 25.691 1.00 96.19 184 GLY A N 1
ATOM 1437 C CA . GLY A 1 184 ? -19.034 0.316 25.691 1.00 96.19 184 GLY A CA 1
ATOM 1438 C C . GLY A 1 184 ? -19.506 -0.286 24.374 1.00 96.19 184 GLY A C 1
ATOM 1439 O O . GLY A 1 184 ? -18.876 -1.200 23.838 1.00 96.19 184 GLY A O 1
ATOM 1440 N N . ALA A 1 185 ? -20.598 0.240 23.820 1.00 95.94 185 ALA A N 1
ATOM 1441 C CA . ALA A 1 185 ? -21.149 -0.218 22.552 1.00 95.94 185 ALA A CA 1
ATOM 1442 C C . ALA A 1 185 ? -20.192 0.046 21.378 1.00 95.94 185 ALA A C 1
ATOM 1444 O O . ALA A 1 185 ? -19.984 -0.831 20.536 1.00 95.94 185 ALA A O 1
ATOM 1445 N N . MET A 1 186 ? -19.569 1.229 21.328 1.00 95.25 186 MET A N 1
ATOM 1446 C CA . MET A 1 186 ? -18.557 1.554 20.317 1.00 95.25 186 MET A CA 1
ATOM 1447 C C . MET A 1 186 ? -17.347 0.624 20.410 1.00 95.25 186 MET A C 1
ATOM 1449 O O . MET A 1 186 ? -16.901 0.102 19.386 1.00 95.25 186 MET A O 1
ATOM 1453 N N . PHE A 1 187 ? -16.854 0.396 21.625 1.00 96.75 187 PHE A N 1
ATOM 1454 C CA . PHE A 1 187 ? -15.715 -0.469 21.895 1.00 96.75 187 PHE A CA 1
ATOM 1455 C C . PHE A 1 187 ? -15.978 -1.903 21.433 1.00 96.75 187 PHE A C 1
ATOM 1457 O O . PHE A 1 187 ? -15.234 -2.433 20.608 1.00 96.75 187 PHE A O 1
ATOM 1464 N N . ARG A 1 188 ? -17.096 -2.497 21.872 1.00 96.38 188 ARG A N 1
ATOM 1465 C CA . ARG A 1 188 ? -17.493 -3.855 21.478 1.00 96.38 188 ARG A CA 1
ATOM 1466 C C . ARG A 1 188 ? -17.626 -3.992 19.965 1.00 96.38 188 ARG A C 1
ATOM 1468 O O . ARG A 1 188 ? -17.127 -4.956 19.396 1.00 96.38 188 ARG A O 1
ATOM 1475 N N . ASN A 1 189 ? -18.250 -3.021 19.297 1.00 95.56 189 ASN A N 1
ATOM 1476 C CA . ASN A 1 189 ? -18.390 -3.045 17.839 1.00 95.56 189 ASN A CA 1
ATOM 1477 C C . ASN A 1 189 ? -17.034 -3.064 17.117 1.00 95.56 189 ASN A C 1
ATOM 1479 O O . ASN A 1 189 ? -16.901 -3.715 16.080 1.00 95.56 189 ASN A O 1
ATOM 1483 N N . ILE A 1 190 ? -16.029 -2.361 17.647 1.00 94.94 190 ILE A N 1
ATOM 1484 C CA . ILE A 1 190 ? -14.670 -2.368 17.094 1.00 94.94 190 ILE A CA 1
ATOM 1485 C C . ILE A 1 190 ? -13.997 -3.719 17.346 1.00 94.94 190 ILE A C 1
ATOM 1487 O O . ILE A 1 190 ? -13.486 -4.310 16.394 1.00 94.94 190 ILE A O 1
ATOM 1491 N N . VAL A 1 191 ? -14.045 -4.223 18.584 1.00 94.88 191 VAL A N 1
ATOM 1492 C CA . VAL A 1 191 ? -13.438 -5.509 18.968 1.00 94.88 191 VAL A CA 1
ATOM 1493 C C . VAL A 1 191 ? -14.025 -6.646 18.134 1.00 94.88 191 VAL A C 1
ATOM 1495 O O . VAL A 1 191 ? -13.295 -7.297 17.392 1.00 94.88 191 VAL A O 1
ATOM 1498 N N . SER A 1 192 ? -15.352 -6.808 18.131 1.00 94.00 192 SER A N 1
ATOM 1499 C CA . SER A 1 192 ? -16.024 -7.851 17.346 1.00 94.00 192 SER A CA 1
ATOM 1500 C C . SER A 1 192 ? -15.780 -7.700 15.840 1.00 94.00 192 SER A C 1
ATOM 1502 O O . SER A 1 192 ? -15.704 -8.690 15.112 1.00 94.00 192 SER A O 1
ATOM 1504 N N . GLY A 1 193 ? -15.632 -6.465 15.348 1.00 93.50 193 GLY A N 1
ATOM 1505 C CA . GLY A 1 193 ? -15.277 -6.197 13.957 1.00 93.50 193 GLY A CA 1
ATOM 1506 C C . GLY A 1 193 ? -13.875 -6.691 13.588 1.00 93.50 193 GLY A C 1
ATOM 1507 O O . GLY A 1 193 ? -13.686 -7.214 12.486 1.00 93.50 193 GLY A O 1
ATOM 1508 N N . TYR A 1 194 ? -12.904 -6.546 14.489 1.00 92.69 194 TYR A N 1
ATOM 1509 C CA . TYR A 1 194 ? -11.545 -7.044 14.293 1.00 92.69 194 TYR A CA 1
ATOM 1510 C C . TYR A 1 194 ? -11.419 -8.539 14.524 1.00 92.69 194 TYR A C 1
ATOM 1512 O O . TYR A 1 194 ? -10.836 -9.203 13.671 1.00 92.69 194 TYR A O 1
ATOM 1520 N N . GLU A 1 195 ? -12.017 -9.080 15.581 1.00 91.06 195 GLU A N 1
ATOM 1521 C CA . GLU A 1 195 ? -12.063 -10.525 15.794 1.00 91.06 195 GLU A CA 1
ATOM 1522 C C . GLU A 1 195 ? -12.637 -11.225 14.563 1.00 91.06 195 GLU A C 1
ATOM 1524 O O . GLU A 1 195 ? -11.970 -12.067 13.983 1.00 91.06 195 GLU A O 1
ATOM 1529 N N . LYS A 1 196 ? -13.802 -10.799 14.057 1.00 90.69 196 LYS A N 1
ATOM 1530 C CA . LYS A 1 196 ? -14.402 -11.394 12.852 1.00 90.69 196 LYS A CA 1
ATOM 1531 C C . LYS A 1 196 ? -13.505 -11.298 11.613 1.00 90.69 196 LYS A C 1
ATOM 1533 O O . LYS A 1 196 ? -13.569 -12.158 10.740 1.00 90.69 196 LYS A O 1
ATOM 1538 N N . ARG A 1 197 ? -12.729 -10.219 11.487 1.00 87.00 197 ARG A N 1
ATOM 1539 C CA . ARG A 1 197 ? -11.873 -9.974 10.318 1.00 87.00 197 ARG A CA 1
ATOM 1540 C C . ARG A 1 197 ? -10.566 -10.768 10.368 1.00 87.00 197 ARG A C 1
ATOM 1542 O O . ARG A 1 197 ? -10.003 -11.022 9.309 1.00 87.00 197 ARG A O 1
ATOM 1549 N N . TYR A 1 198 ? -10.083 -11.113 11.559 1.00 82.88 198 TYR A N 1
ATOM 1550 C CA . TYR A 1 198 ? -8.753 -11.693 11.760 1.00 82.88 198 TYR A CA 1
ATOM 1551 C C . TYR A 1 198 ? -8.754 -13.032 12.518 1.00 82.88 198 TYR A C 1
ATOM 1553 O O . TYR A 1 198 ? -7.678 -13.538 12.819 1.00 82.88 198 TYR A O 1
ATOM 1561 N N . SER A 1 199 ? -9.926 -13.611 12.801 1.00 70.94 199 SER A N 1
ATOM 1562 C CA . SER A 1 199 ? -10.097 -14.967 13.350 1.00 70.94 199 SER A CA 1
ATOM 1563 C C . SER A 1 199 ? -10.112 -16.082 12.291 1.00 70.94 199 SER A C 1
ATOM 1565 O O . SER A 1 199 ? -10.331 -17.242 12.638 1.00 70.94 199 SER A O 1
ATOM 1567 N N . GLN A 1 200 ? -9.885 -15.738 11.018 1.00 53.94 200 GLN A N 1
ATOM 1568 C CA . GLN A 1 200 ? -9.701 -16.659 9.888 1.00 53.94 200 GLN A CA 1
ATOM 1569 C C . GLN A 1 200 ? -8.235 -16.676 9.456 1.00 53.94 200 GLN A C 1
ATOM 1571 O O . GLN A 1 200 ? -7.765 -17.766 9.068 1.00 53.94 200 GLN A O 1
#

Sequence (200 aa):
MVNKLEAKLKKQQEAIRDEALIDRNAMLYFKSSKELGEDESNCKDSDLYLQGLEETRRDALTGRSGVDYVNLCQEAGIGGDDCEAPDLYQQGLVDVIQEETSSARLDRQLSTLETQVSALKKSGNQRKKAIDFLKAVDDYGVNVYGSFAADADSKRELLLEHFPGRFGAGRKQDLSRYDDVQVGAMFRNIVSGYEKRYSQ

Secondary structure (DSSP, 8-state):
-HHHHHHHHHHHHHHHHHHHHHHHHHHHHHHHHHTT---TTSHHHHHHHHHHHHHHHHHHHHTT-HHHHHHHHHHTT--TTTSS-HHHHHHHHHHHHHHHHHHHHHHHHHHHHHHHHHHHHHHHHHHHHHHHHHHHHHHTT--SSS-TTTTHHHHHHHHHHH-TTTBSTTSTB-GGGS-HHHHHHHHHHHHHHHHHHH--

Radius of gyration: 34.44 Å; Cα contacts (8 Å, |Δi|>4): 116; chains: 1; bounding box: 59×47×82 Å

Mean predicted aligned error: 16.04 Å

Foldseek 3Di:
DVVVVVVVVVVVVVVVVVVVVVVVVVVVVVVVVVVVDDDPPPVVVVVVVLVVLVVQLVVCVVVLVLQSNLVSCVVNVHDLVRDPDNPSVVVNVVVVVVVVVVVVVVVVVVVVVVVVVVVVVVVVVVLVLLVVLLVLCVVVVFDLPPQLLGPLVVLLVSCCVSPVQAEDDPHVHDCVPDDSSRSSVVSNVSNVVSCVVPVD

Solvent-accessible surface area (backbone atoms only — not comparable to full-atom values): 11060 Å² total; per-residue (Å²): 116,66,71,63,51,53,55,50,51,53,53,51,55,50,51,54,53,52,50,56,48,50,55,52,50,52,53,50,50,56,54,56,57,68,75,67,74,79,67,90,82,58,52,67,64,53,51,54,49,53,52,51,50,51,52,52,34,51,51,23,57,73,70,64,38,25,52,59,29,34,55,45,32,53,75,71,69,48,50,64,88,74,42,98,51,42,69,47,35,54,50,9,51,53,52,51,52,52,52,53,53,50,49,58,48,49,52,54,49,50,57,50,48,54,52,50,51,53,50,50,52,53,52,50,54,53,51,48,56,48,52,56,47,54,49,50,44,60,75,69,65,58,57,66,85,62,57,38,50,46,57,34,67,62,54,50,51,54,42,38,72,77,34,58,85,45,24,36,90,91,37,88,44,38,59,90,80,50,56,43,47,56,49,25,50,54,50,35,55,51,51,55,53,46,47,73,70,67,76,119

pLDDT: mean 81.28, std 14.08, range [46.66, 97.0]